Protein AF-A0AAV1PV11-F1 (afdb_monomer)

pLDDT: mean 72.03, std 19.45, range [25.53, 95.06]

Secondary structure (DSSP, 8-state):
-HHHHHHHHTT-----TTTT--TT-HHHHHHHHHHHHHTHHHHHHHHHTTS-HHHHHHTHHHHHHHHHHTT--HHHHHHHHHHHHHHHHS---HHHHHHHHHHHIIIIITHHHHHHHHHHHHHHHHHHHHHHHHHTSSS--HHHHHHHHHHHHHHHHHTTB-GGGTTT--HHHHHH----GGGBPPTTTS---HHHHHHHHH-TTS-SSHHHHHHHHHHHHHHTT-SS-TT-HHHHHHHHHHHHHHT-HHHHHHH--

Structure (mmCIF, N/CA/C/O backbone):
data_AF-A0AAV1PV11-F1
#
_entry.id   AF-A0AAV1PV11-F1
#
loop_
_atom_site.group_PDB
_atom_site.id
_atom_site.type_symbol
_atom_site.label_atom_id
_atom_site.label_alt_id
_atom_site.label_comp_id
_atom_site.label_asym_id
_atom_site.label_entity_id
_atom_site.label_seq_id
_atom_site.pdbx_PDB_ins_code
_atom_site.Cartn_x
_atom_site.Cartn_y
_atom_site.Cartn_z
_atom_site.occupancy
_atom_site.B_iso_or_equiv
_atom_site.auth_seq_id
_atom_site.auth_comp_id
_atom_site.auth_asym_id
_atom_site.auth_atom_id
_atom_site.pdbx_PDB_model_num
ATOM 1 N N . MET A 1 1 ? 2.056 8.603 19.184 1.00 69.00 1 MET A N 1
ATOM 2 C CA . MET A 1 1 ? 1.988 7.724 20.366 1.00 69.00 1 MET A CA 1
ATOM 3 C C . MET A 1 1 ? 1.292 6.406 20.030 1.00 69.00 1 MET A C 1
ATOM 5 O O . MET A 1 1 ? 2.009 5.487 19.667 1.00 69.00 1 MET A O 1
ATOM 9 N N . TYR A 1 2 ? -0.046 6.344 19.930 1.00 86.19 2 TYR A N 1
ATOM 10 C CA . TYR A 1 2 ? -0.785 5.072 19.770 1.00 86.19 2 TYR A CA 1
ATOM 11 C C . TYR A 1 2 ? -0.354 4.154 18.617 1.00 86.19 2 TYR A C 1
ATOM 13 O O . TYR A 1 2 ? -0.298 2.949 18.801 1.00 86.19 2 TYR A O 1
ATOM 21 N N . LEU A 1 3 ? -0.020 4.686 17.432 1.00 85.75 3 LEU A N 1
ATOM 22 C CA . LEU A 1 3 ? 0.396 3.834 16.305 1.00 85.75 3 LEU A CA 1
ATOM 23 C C . LEU A 1 3 ? 1.663 3.027 16.628 1.00 85.75 3 LEU A C 1
ATOM 25 O O . LEU A 1 3 ? 1.748 1.865 16.249 1.00 85.75 3 LEU A O 1
ATOM 29 N N . LYS A 1 4 ? 2.626 3.623 17.344 1.00 86.69 4 LYS A N 1
ATOM 30 C CA . LYS A 1 4 ? 3.869 2.946 17.739 1.00 86.69 4 LYS A CA 1
ATOM 31 C C . LYS A 1 4 ? 3.568 1.810 18.717 1.00 86.69 4 LYS A C 1
ATOM 33 O O . LYS A 1 4 ? 4.044 0.705 18.512 1.00 86.69 4 LYS A O 1
ATOM 38 N N . GLU A 1 5 ? 2.732 2.068 19.721 1.00 90.00 5 GLU A N 1
ATOM 39 C CA . GLU A 1 5 ? 2.307 1.061 20.705 1.00 90.00 5 GLU A CA 1
ATOM 40 C C . GLU A 1 5 ? 1.519 -0.082 20.057 1.00 90.00 5 GLU A C 1
ATOM 42 O O . GLU A 1 5 ? 1.830 -1.243 20.288 1.00 90.00 5 GLU A O 1
ATOM 47 N N . ILE A 1 6 ? 0.568 0.231 19.173 1.00 91.06 6 ILE A N 1
ATOM 48 C CA . ILE A 1 6 ? -0.184 -0.776 18.410 1.00 91.06 6 ILE A CA 1
ATOM 49 C C . ILE A 1 6 ? 0.755 -1.625 17.543 1.00 91.06 6 ILE A C 1
ATOM 51 O O . ILE A 1 6 ? 0.562 -2.831 17.431 1.00 91.06 6 ILE A O 1
ATOM 55 N N . SER A 1 7 ? 1.779 -1.015 16.942 1.00 90.06 7 SER A N 1
ATOM 56 C CA . SER A 1 7 ? 2.757 -1.746 16.124 1.00 90.06 7 SER A CA 1
ATOM 57 C C . SER A 1 7 ? 3.583 -2.708 16.969 1.00 90.06 7 SER A C 1
ATOM 59 O O . SER A 1 7 ? 3.759 -3.851 16.568 1.00 90.06 7 SER A O 1
ATOM 61 N N . LEU A 1 8 ? 4.011 -2.279 18.163 1.00 90.62 8 LEU A N 1
ATOM 62 C CA . LEU A 1 8 ? 4.695 -3.146 19.126 1.00 90.62 8 LEU A CA 1
ATOM 63 C C . LEU A 1 8 ? 3.797 -4.308 19.570 1.00 90.62 8 LEU A C 1
ATOM 65 O O . LEU A 1 8 ? 4.247 -5.445 19.580 1.00 90.62 8 LEU A O 1
ATOM 69 N N . ILE A 1 9 ? 2.518 -4.043 19.857 1.00 92.56 9 ILE A N 1
ATOM 70 C CA . ILE A 1 9 ? 1.533 -5.082 20.205 1.00 92.56 9 ILE A CA 1
ATOM 71 C C . ILE A 1 9 ? 1.375 -6.118 19.081 1.00 92.56 9 ILE A C 1
ATOM 73 O O . ILE A 1 9 ? 1.183 -7.298 19.354 1.00 92.56 9 ILE A O 1
ATOM 77 N N . LEU A 1 10 ? 1.445 -5.682 17.823 1.00 90.62 10 LEU A N 1
ATOM 78 C CA . LEU A 1 10 ? 1.333 -6.547 16.648 1.00 90.62 10 LEU A CA 1
ATOM 79 C C . LEU A 1 10 ? 2.674 -7.160 16.209 1.00 90.62 10 LEU A C 1
ATOM 81 O O . LEU A 1 10 ? 2.712 -7.813 15.169 1.00 90.62 10 LEU A O 1
ATOM 85 N N . ASN A 1 11 ? 3.763 -6.941 16.956 1.00 89.44 11 ASN A N 1
ATOM 86 C CA . ASN A 1 11 ? 5.124 -7.344 16.583 1.00 89.44 11 ASN A CA 1
ATOM 87 C C . ASN A 1 11 ? 5.547 -6.851 15.186 1.00 89.44 11 ASN A C 1
ATOM 89 O O . ASN A 1 11 ? 6.245 -7.539 14.444 1.00 89.44 11 ASN A O 1
ATOM 93 N N . LEU A 1 12 ? 5.108 -5.647 14.812 1.00 87.19 12 LEU A N 1
ATOM 94 C CA . LEU A 1 12 ? 5.463 -5.012 13.548 1.00 87.19 12 LEU A CA 1
ATOM 95 C C . LEU A 1 12 ? 6.647 -4.057 13.747 1.00 87.19 12 LEU A C 1
ATOM 97 O O . LEU A 1 12 ? 6.661 -3.300 14.727 1.00 87.19 12 LEU A O 1
ATOM 101 N N . PRO A 1 13 ? 7.617 -4.023 12.812 1.00 75.50 13 PRO A N 1
ATOM 102 C CA . PRO A 1 13 ? 8.684 -3.036 12.848 1.00 75.50 13 PRO A CA 1
ATOM 103 C C . PRO A 1 13 ? 8.057 -1.646 12.755 1.00 75.50 13 PRO A C 1
ATOM 105 O O . PRO A 1 13 ? 7.424 -1.294 11.761 1.00 75.50 13 PRO A O 1
ATOM 108 N N . ALA A 1 14 ? 8.194 -0.856 13.820 1.00 65.81 14 ALA A N 1
ATOM 109 C CA . ALA A 1 14 ? 7.583 0.461 13.909 1.00 65.81 14 ALA A CA 1
ATOM 110 C C . ALA A 1 14 ? 8.323 1.465 13.007 1.00 65.81 14 ALA A C 1
ATOM 112 O O . ALA A 1 14 ? 9.088 2.304 13.480 1.00 65.81 14 ALA A O 1
ATOM 113 N N . SER A 1 15 ? 8.087 1.398 11.700 1.00 62.81 15 SER A N 1
ATOM 114 C CA . SER A 1 15 ? 8.542 2.400 10.742 1.00 62.81 15 SER A CA 1
ATOM 115 C C . SER A 1 15 ? 7.493 3.505 10.639 1.00 62.81 15 SER A C 1
ATOM 117 O O . SER A 1 15 ? 6.356 3.255 10.237 1.00 62.81 15 SER A O 1
ATOM 119 N N . SER A 1 16 ? 7.853 4.741 10.995 1.00 57.09 16 SER A N 1
ATOM 120 C CA . SER A 1 16 ? 7.042 5.892 10.592 1.00 57.09 16 SER A CA 1
ATOM 121 C C . SER A 1 16 ? 7.419 6.250 9.157 1.00 57.09 16 SER A C 1
ATOM 123 O O . SER A 1 16 ? 8.579 6.609 8.945 1.00 57.09 16 SER A O 1
ATOM 125 N N . PRO A 1 17 ? 6.477 6.250 8.194 1.00 54.88 17 PRO A N 1
ATOM 126 C CA . PRO A 1 17 ? 6.771 6.677 6.827 1.00 54.88 17 PRO A CA 1
ATOM 127 C C . PRO A 1 17 ? 7.244 8.138 6.750 1.00 54.88 17 PRO A C 1
ATOM 129 O O . PRO A 1 17 ? 7.730 8.573 5.719 1.00 54.88 17 PRO A O 1
ATOM 132 N N . GLN A 1 18 ? 7.062 8.926 7.818 1.00 53.00 18 GLN A N 1
ATOM 133 C CA . GLN A 1 18 ? 7.240 10.377 7.799 1.00 53.00 18 GLN A CA 1
ATOM 134 C C . GLN A 1 18 ? 8.694 10.842 7.960 1.00 53.00 18 GLN A C 1
ATOM 136 O O . GLN A 1 18 ? 9.028 11.926 7.489 1.00 53.00 18 GLN A O 1
ATOM 141 N N . LYS A 1 19 ? 9.561 10.086 8.652 1.00 52.22 19 LYS A N 1
ATOM 142 C CA . LYS A 1 19 ? 10.940 10.536 8.911 1.00 52.22 19 LYS A CA 1
ATOM 143 C C . LYS A 1 19 ? 11.769 10.401 7.629 1.00 52.22 19 LYS A C 1
ATOM 145 O O . LYS A 1 19 ? 12.364 9.360 7.392 1.00 52.22 19 LYS A O 1
ATOM 150 N N . GLY A 1 20 ? 11.786 11.457 6.813 1.00 55.69 20 GLY A N 1
ATOM 151 C CA . GLY A 1 20 ? 12.582 11.532 5.582 1.00 55.69 20 GLY A CA 1
ATOM 152 C C . GLY A 1 20 ? 11.808 11.308 4.280 1.00 55.69 20 GLY A C 1
ATOM 153 O O . GLY A 1 20 ? 12.438 11.157 3.234 1.00 55.69 20 GLY A O 1
ATOM 154 N N . PHE A 1 21 ? 10.468 11.307 4.303 1.00 60.91 21 PHE A N 1
ATOM 155 C CA . PHE A 1 21 ? 9.693 11.265 3.061 1.00 60.91 21 PHE A CA 1
ATOM 156 C C . PHE A 1 21 ? 9.835 12.575 2.292 1.00 60.91 21 PHE A C 1
ATOM 158 O O . PHE A 1 21 ? 9.376 13.627 2.738 1.00 60.91 21 PHE A O 1
ATOM 165 N N . VAL A 1 22 ? 10.429 12.495 1.107 1.00 63.78 22 VAL A N 1
ATOM 166 C CA . VAL A 1 22 ? 10.532 13.618 0.186 1.00 63.78 22 VAL A CA 1
ATOM 167 C C . VAL A 1 22 ? 9.701 13.284 -1.056 1.00 63.78 22 VAL A C 1
ATOM 169 O O . VAL A 1 22 ? 10.101 12.405 -1.814 1.00 63.78 22 VAL A O 1
ATOM 172 N N . PRO A 1 23 ? 8.559 13.962 -1.299 1.00 54.72 23 PRO A N 1
ATOM 173 C CA . PRO A 1 23 ? 7.602 13.567 -2.338 1.00 54.72 23 PRO A CA 1
ATOM 174 C C . PRO A 1 23 ? 8.196 13.470 -3.745 1.00 54.72 23 PRO A C 1
ATOM 176 O O . PRO A 1 23 ? 7.763 12.645 -4.538 1.00 54.72 23 PRO A O 1
ATOM 179 N N . HIS A 1 24 ? 9.188 14.309 -4.049 1.00 59.50 24 HIS A N 1
ATOM 180 C CA . HIS A 1 24 ? 9.874 14.335 -5.341 1.00 59.50 24 HIS A CA 1
ATOM 181 C C . HIS A 1 24 ? 11.074 13.380 -5.415 1.00 59.50 24 HIS A C 1
ATOM 183 O O . HIS A 1 24 ? 11.704 13.271 -6.465 1.00 59.50 24 HIS A O 1
ATOM 189 N N . ARG A 1 25 ? 11.430 12.704 -4.313 1.00 67.94 25 ARG A N 1
ATOM 190 C CA . ARG A 1 25 ? 12.474 11.680 -4.316 1.00 67.94 25 ARG A CA 1
ATOM 191 C C . ARG A 1 25 ? 11.834 10.324 -4.493 1.00 67.94 25 ARG A C 1
ATOM 193 O O . ARG A 1 25 ? 11.106 9.821 -3.642 1.00 67.94 25 ARG A O 1
ATOM 200 N N . TRP A 1 26 ? 12.195 9.718 -5.605 1.00 71.56 26 TRP A N 1
ATOM 201 C CA . TRP A 1 26 ? 11.721 8.415 -6.005 1.00 71.56 26 TRP A CA 1
ATOM 202 C C . TRP A 1 26 ? 11.931 7.327 -4.926 1.00 71.56 26 TRP A C 1
ATOM 204 O O . TRP A 1 26 ? 10.985 6.621 -4.581 1.00 71.56 26 TRP A O 1
ATOM 214 N N . LEU A 1 27 ? 13.125 7.256 -4.317 1.00 71.88 27 LEU A N 1
ATOM 215 C CA . LEU A 1 27 ? 13.416 6.298 -3.236 1.00 71.88 27 LEU A CA 1
ATOM 216 C C . LEU A 1 27 ? 12.492 6.497 -2.030 1.00 71.88 27 LEU A C 1
ATOM 218 O O . LEU A 1 27 ? 11.957 5.533 -1.496 1.00 71.88 27 LEU A O 1
ATOM 222 N N . SER A 1 28 ? 12.209 7.749 -1.664 1.00 73.62 28 SER A N 1
ATOM 223 C CA . SER A 1 28 ? 11.275 8.052 -0.581 1.00 73.62 28 SER A CA 1
ATOM 224 C C . SER A 1 28 ? 9.852 7.573 -0.883 1.00 73.62 28 SER A C 1
ATOM 226 O O . SER A 1 28 ? 9.158 7.123 0.026 1.00 73.62 28 SER A O 1
ATOM 228 N N . ALA A 1 29 ? 9.401 7.648 -2.141 1.00 73.25 29 ALA A N 1
ATOM 229 C CA . ALA A 1 29 ? 8.115 7.092 -2.564 1.00 73.25 29 ALA A CA 1
ATOM 230 C C . ALA A 1 29 ? 8.069 5.567 -2.443 1.00 73.25 29 ALA A C 1
ATOM 232 O O . ALA A 1 29 ? 7.098 5.029 -1.905 1.00 73.25 29 ALA A O 1
ATOM 233 N N . TYR A 1 30 ? 9.120 4.887 -2.896 1.00 77.69 30 TYR A N 1
ATOM 234 C CA . TYR A 1 30 ? 9.256 3.442 -2.750 1.00 77.69 30 TYR A CA 1
ATOM 235 C C . TYR A 1 30 ? 9.236 3.018 -1.272 1.00 77.69 30 TYR A C 1
ATOM 237 O O . TYR A 1 30 ? 8.400 2.203 -0.875 1.00 77.69 30 TYR A O 1
ATOM 245 N N . ASP A 1 31 ? 10.065 3.647 -0.438 1.00 79.62 31 ASP A N 1
ATOM 246 C CA . ASP A 1 31 ? 10.155 3.358 0.997 1.00 79.62 31 ASP A CA 1
ATOM 247 C C . ASP A 1 31 ? 8.823 3.616 1.716 1.00 79.62 31 ASP A C 1
ATOM 249 O O . ASP A 1 31 ? 8.397 2.829 2.564 1.00 79.62 31 ASP A O 1
ATOM 253 N N . ALA A 1 32 ? 8.112 4.687 1.347 1.00 78.44 32 ALA A N 1
ATOM 254 C CA . ALA A 1 32 ? 6.796 4.984 1.901 1.00 78.44 32 ALA A CA 1
ATOM 255 C C . ALA A 1 32 ? 5.748 3.928 1.518 1.00 78.44 32 ALA A C 1
ATOM 257 O O . ALA A 1 32 ? 4.913 3.585 2.360 1.00 78.44 32 ALA A O 1
ATOM 258 N N . CYS A 1 33 ? 5.787 3.391 0.293 1.00 79.38 33 CYS A N 1
ATOM 259 C CA . CYS A 1 33 ? 4.908 2.294 -0.124 1.00 79.38 33 CYS A CA 1
ATOM 260 C C . CYS A 1 33 ? 5.177 1.035 0.705 1.00 79.38 33 CYS A C 1
ATOM 262 O O . CYS A 1 33 ? 4.241 0.489 1.291 1.00 79.38 33 CYS A O 1
ATOM 264 N N . MET A 1 34 ? 6.450 0.642 0.819 1.00 82.38 34 MET A N 1
ATOM 265 C CA . MET A 1 34 ? 6.896 -0.511 1.609 1.00 82.38 34 MET A CA 1
ATOM 266 C C . MET A 1 34 ? 6.464 -0.387 3.074 1.00 82.38 34 MET A C 1
ATOM 268 O O . MET A 1 34 ? 5.800 -1.275 3.614 1.00 82.38 34 MET A O 1
ATOM 272 N N . ALA A 1 35 ? 6.762 0.752 3.705 1.00 83.12 35 ALA A N 1
ATOM 273 C CA . ALA A 1 35 ? 6.392 1.015 5.092 1.00 83.12 35 ALA A CA 1
ATOM 274 C C . ALA A 1 35 ? 4.869 1.017 5.287 1.00 83.12 35 ALA A C 1
ATOM 276 O O . ALA A 1 35 ? 4.363 0.454 6.257 1.00 83.12 35 ALA A O 1
ATOM 277 N N . THR A 1 36 ? 4.114 1.616 4.361 1.00 83.69 36 THR A N 1
ATOM 278 C CA . THR A 1 36 ? 2.645 1.656 4.441 1.00 83.69 36 THR A CA 1
ATOM 279 C C . THR A 1 36 ? 2.038 0.262 4.302 1.00 83.69 36 THR A C 1
ATOM 281 O O . THR A 1 36 ? 1.116 -0.074 5.046 1.00 83.69 36 THR A O 1
ATOM 284 N N . HIS A 1 37 ? 2.562 -0.554 3.386 1.00 85.56 37 HIS A N 1
ATOM 285 C CA . HIS A 1 37 ? 2.129 -1.935 3.199 1.00 85.56 37 HIS A CA 1
ATOM 286 C C . HIS A 1 37 ? 2.400 -2.779 4.455 1.00 85.56 37 HIS A C 1
ATOM 288 O O .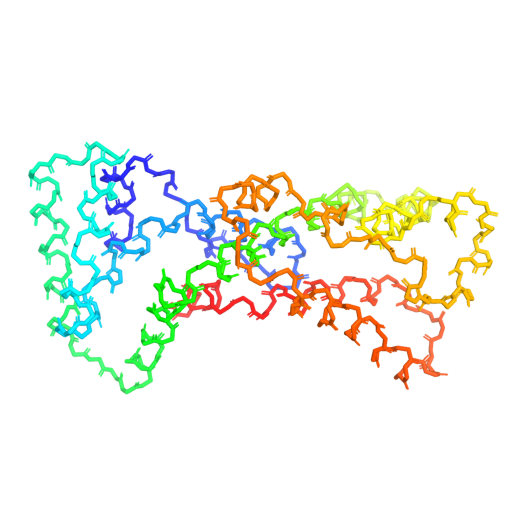 HIS A 1 37 ? 1.486 -3.422 4.970 1.00 85.56 37 HIS A O 1
ATOM 294 N N . ALA A 1 38 ? 3.609 -2.695 5.020 1.00 86.62 38 ALA A N 1
ATOM 295 C CA . ALA A 1 38 ? 3.982 -3.412 6.242 1.00 86.62 38 ALA A CA 1
ATOM 296 C C . ALA A 1 38 ? 3.147 -2.989 7.468 1.00 86.62 38 ALA A C 1
ATOM 298 O O . ALA A 1 38 ? 2.749 -3.819 8.284 1.00 86.62 38 ALA A O 1
ATOM 299 N N . MET A 1 39 ? 2.831 -1.696 7.581 1.00 87.38 39 MET A N 1
ATOM 300 C CA . MET A 1 39 ? 2.088 -1.119 8.709 1.00 87.38 39 MET A CA 1
ATOM 301 C C . MET A 1 39 ? 0.562 -1.219 8.567 1.00 87.38 39 MET A C 1
ATOM 303 O O . MET A 1 39 ? -0.174 -0.807 9.470 1.00 87.38 39 MET A O 1
ATOM 307 N N . MET A 1 40 ? 0.062 -1.775 7.461 1.00 88.50 40 MET A N 1
ATOM 308 C CA . MET A 1 40 ? -1.369 -1.909 7.177 1.00 88.50 40 MET A CA 1
ATOM 309 C C . MET A 1 40 ? -2.183 -2.525 8.337 1.00 88.50 40 MET A C 1
ATOM 311 O O . MET A 1 40 ? -3.238 -1.973 8.667 1.00 88.50 40 MET A O 1
ATOM 315 N N . PRO A 1 41 ? -1.729 -3.596 9.023 1.00 91.50 41 PRO A N 1
ATOM 316 C CA . PRO A 1 41 ? -2.465 -4.161 10.157 1.00 91.50 41 PRO A CA 1
ATOM 317 C C . PRO A 1 41 ? -2.577 -3.175 11.329 1.00 91.50 41 PRO A C 1
ATOM 319 O O . PRO A 1 41 ? -3.666 -2.965 11.864 1.00 91.50 41 PRO A O 1
ATOM 322 N N . ALA A 1 42 ? -1.486 -2.481 11.673 1.00 91.56 42 ALA A N 1
ATOM 323 C CA . ALA A 1 42 ? -1.492 -1.471 12.731 1.00 91.56 42 ALA A CA 1
ATOM 324 C C . ALA A 1 42 ? -2.432 -0.303 12.405 1.00 91.56 42 ALA A C 1
ATOM 326 O O . ALA A 1 42 ? -3.158 0.177 13.280 1.00 91.56 42 ALA A O 1
ATOM 327 N N . TYR A 1 43 ? -2.485 0.125 11.139 1.00 91.12 43 TYR A N 1
ATOM 328 C CA . TYR A 1 43 ? -3.457 1.125 10.707 1.00 91.12 43 TYR A CA 1
ATOM 329 C C . TYR A 1 43 ? -4.891 0.626 10.858 1.00 91.12 43 TYR A C 1
ATOM 331 O O . TYR A 1 43 ? -5.726 1.349 11.396 1.00 91.12 43 TYR A O 1
ATOM 339 N N . LYS A 1 44 ? -5.192 -0.609 10.456 1.00 92.50 44 LYS A N 1
ATOM 340 C CA . LYS A 1 44 ? -6.539 -1.174 10.600 1.00 92.50 44 LYS A CA 1
ATOM 341 C C . LYS A 1 44 ? -7.004 -1.243 12.056 1.00 92.50 44 LYS A C 1
ATOM 343 O O . LYS A 1 44 ? -8.180 -0.970 12.305 1.00 92.50 44 LYS A O 1
ATOM 348 N N . VAL A 1 45 ? -6.110 -1.558 12.997 1.00 93.56 45 VAL A N 1
ATOM 349 C CA . VAL A 1 45 ? -6.401 -1.551 14.443 1.00 93.56 45 VAL A CA 1
ATOM 350 C C . VAL A 1 45 ? -6.603 -0.127 14.962 1.00 93.56 45 VAL A C 1
ATOM 352 O O . VAL A 1 45 ? -7.587 0.143 15.648 1.00 93.56 45 VAL A O 1
ATOM 355 N N . LEU A 1 46 ? -5.707 0.801 14.616 1.00 92.06 46 LEU A N 1
ATOM 356 C CA . LEU A 1 46 ? -5.789 2.197 15.056 1.00 92.06 46 LEU A CA 1
ATOM 357 C C . LEU A 1 46 ? -7.067 2.874 14.548 1.00 92.06 46 LEU A C 1
ATOM 359 O O . LEU A 1 46 ? -7.739 3.589 15.291 1.00 92.06 46 LEU A O 1
ATOM 363 N N . TYR A 1 47 ? -7.378 2.683 13.265 1.00 91.88 47 TYR A N 1
ATOM 364 C CA . TYR A 1 47 ? -8.483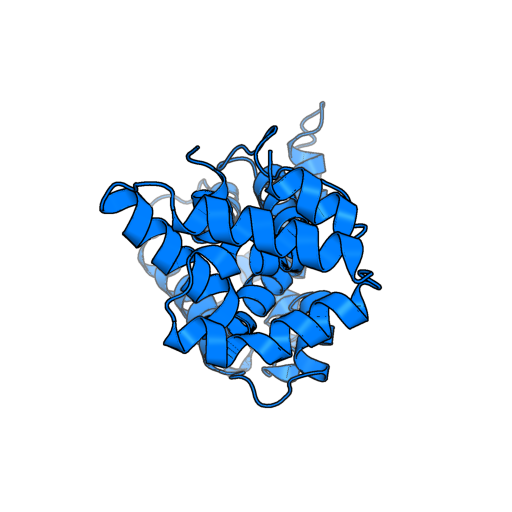 3.373 12.611 1.00 91.88 47 TYR A CA 1
ATOM 365 C C . TYR A 1 47 ? -9.850 2.749 12.889 1.00 91.88 47 TYR A C 1
ATOM 367 O O . TYR A 1 47 ? -10.857 3.415 12.667 1.00 91.88 47 TYR A O 1
ATOM 375 N N . TYR A 1 48 ? -9.896 1.548 13.471 1.00 92.62 48 TYR A N 1
ATOM 376 C CA . TYR A 1 48 ? -11.136 0.946 13.960 1.00 92.62 48 TYR A CA 1
ATOM 377 C C . TYR A 1 48 ? -11.879 1.853 14.958 1.00 92.62 48 TYR A C 1
ATOM 379 O O . TYR A 1 48 ? -13.105 1.926 14.942 1.00 92.62 48 TYR A O 1
ATOM 387 N N . GLY A 1 49 ? -11.150 2.629 15.772 1.00 90.75 49 GLY A N 1
ATOM 388 C CA . GLY A 1 49 ? -11.749 3.579 16.717 1.00 90.75 49 GLY A CA 1
ATOM 389 C C . GLY A 1 49 ? -12.620 4.658 16.060 1.00 90.75 49 GLY A C 1
ATOM 390 O O . GLY A 1 49 ? -13.606 5.078 16.664 1.00 90.75 49 GLY A O 1
ATOM 391 N N . TYR A 1 50 ? -12.314 5.042 14.813 1.00 89.94 50 TYR A N 1
ATOM 392 C CA . TYR A 1 50 ? -13.023 6.088 14.057 1.00 89.94 50 TYR A CA 1
ATOM 393 C C . TYR A 1 50 ? -14.175 5.569 13.191 1.00 89.94 50 TYR A C 1
ATOM 395 O O . TYR A 1 50 ? -14.829 6.364 12.517 1.00 89.94 50 TYR A O 1
ATOM 403 N N . LEU A 1 51 ? -14.395 4.255 13.159 1.00 89.94 51 LEU A N 1
ATOM 404 C CA . LEU A 1 51 ? -15.488 3.664 12.399 1.00 89.94 51 LEU A CA 1
ATOM 405 C C . LEU A 1 51 ? -16.848 4.019 13.013 1.00 89.94 51 LEU A C 1
ATOM 407 O O . LEU A 1 51 ? -16.970 4.195 14.233 1.00 89.94 51 LEU A O 1
ATOM 411 N N . SER A 1 52 ? -17.868 4.090 12.156 1.00 88.25 52 SER A N 1
ATOM 412 C CA . SER A 1 52 ? -19.262 4.182 12.591 1.00 88.25 52 SER A CA 1
ATOM 413 C C . SER A 1 52 ? -19.661 2.927 13.377 1.00 88.25 52 SER A C 1
ATOM 415 O O . SER A 1 52 ? -18.998 1.894 13.286 1.00 88.25 52 SER A O 1
ATOM 417 N N . THR A 1 53 ? -20.745 2.982 14.152 1.00 89.75 53 THR A N 1
ATOM 418 C CA . THR A 1 53 ? -21.237 1.802 14.886 1.00 89.75 53 THR A CA 1
ATOM 419 C C . THR A 1 53 ? -21.549 0.636 13.943 1.00 89.75 53 THR A C 1
ATOM 421 O O . THR A 1 53 ? -21.178 -0.496 14.240 1.00 89.75 53 THR A O 1
ATOM 424 N N . ALA A 1 54 ? -22.148 0.920 12.782 1.00 89.94 54 ALA A N 1
ATOM 425 C CA . ALA A 1 54 ? -22.445 -0.086 11.766 1.00 89.94 54 ALA A CA 1
ATOM 426 C C . ALA A 1 54 ? -21.167 -0.724 11.194 1.00 89.94 54 ALA A C 1
ATOM 428 O O . ALA A 1 54 ? -21.060 -1.945 11.121 1.00 89.94 54 ALA A O 1
ATOM 429 N N . ASP A 1 55 ? -20.159 0.090 10.864 1.00 90.50 55 ASP A N 1
ATOM 430 C CA . ASP A 1 55 ? -18.883 -0.419 10.351 1.00 90.50 55 ASP A CA 1
ATOM 431 C C . ASP A 1 55 ? -18.099 -1.191 11.418 1.00 90.50 55 ASP A C 1
ATOM 433 O O . ASP A 1 55 ? -17.415 -2.162 11.102 1.00 90.50 55 ASP A O 1
ATOM 437 N N . LYS A 1 56 ? -18.176 -0.783 12.690 1.00 91.69 56 LYS A N 1
ATOM 438 C CA . LYS A 1 56 ? -17.554 -1.532 13.791 1.00 91.69 56 LYS A CA 1
ATOM 439 C C . LYS A 1 56 ? -18.125 -2.939 13.870 1.00 91.69 56 LYS A C 1
ATOM 441 O O . LYS A 1 56 ? -17.350 -3.878 13.985 1.00 91.69 56 LYS A O 1
ATOM 446 N N . GLU A 1 57 ? -19.440 -3.089 13.747 1.00 93.44 57 GLU A N 1
ATOM 447 C CA . GLU A 1 57 ? -20.053 -4.415 13.734 1.00 93.44 57 GLU A CA 1
ATOM 448 C C . GLU A 1 57 ? -19.584 -5.237 12.529 1.00 93.44 57 GLU A C 1
ATOM 450 O O . GLU A 1 57 ? -19.086 -6.347 12.695 1.00 93.44 57 GLU A O 1
ATOM 455 N N . LEU A 1 58 ? -19.614 -4.642 11.332 1.00 92.31 58 LEU A N 1
ATOM 456 C CA . LEU A 1 58 ? -19.176 -5.292 10.095 1.00 92.31 58 LEU A CA 1
ATOM 457 C C . LEU A 1 58 ? -17.709 -5.759 10.142 1.00 92.31 58 LEU A C 1
ATOM 459 O O . LEU A 1 58 ? -17.368 -6.810 9.603 1.00 92.31 58 LEU A O 1
ATOM 463 N N . TYR A 1 59 ? -16.823 -4.979 10.766 1.00 92.31 59 TYR A N 1
ATOM 464 C CA . TYR A 1 59 ? -15.383 -5.257 10.803 1.00 92.31 59 TYR A CA 1
ATOM 465 C C . TYR A 1 59 ? -14.888 -5.854 12.126 1.00 92.31 59 TYR A C 1
ATOM 467 O O . TYR A 1 59 ? -13.669 -5.970 12.307 1.00 92.31 59 TYR A O 1
ATOM 475 N N . ARG A 1 60 ? -15.796 -6.255 13.025 1.00 93.12 60 ARG A N 1
ATOM 476 C CA . ARG A 1 60 ? -15.473 -6.892 14.309 1.00 93.12 60 ARG A CA 1
ATOM 477 C C . ARG A 1 60 ? -14.722 -8.205 14.105 1.00 93.12 60 ARG A C 1
ATOM 479 O O . ARG A 1 60 ? -13.588 -8.339 14.554 1.00 93.12 60 ARG A O 1
ATOM 486 N N . GLU A 1 61 ? -15.318 -9.149 13.385 1.00 93.31 61 GLU A N 1
ATOM 487 C CA . GLU A 1 61 ? -14.701 -10.452 13.118 1.00 93.31 61 GLU A CA 1
ATOM 488 C C . GLU A 1 61 ? -13.368 -10.317 12.346 1.00 93.31 61 GLU A C 1
ATOM 490 O O . GLU A 1 61 ? -12.364 -10.870 12.803 1.00 93.31 61 GLU A O 1
ATOM 495 N N . PRO A 1 62 ? -13.262 -9.506 11.269 1.00 92.50 62 PRO A N 1
ATOM 496 C CA . PRO A 1 62 ? -11.975 -9.233 10.624 1.00 92.50 62 PRO A CA 1
ATOM 497 C C . PRO A 1 62 ? -10.888 -8.674 11.555 1.00 92.50 62 PRO A C 1
ATOM 499 O O . PRO A 1 62 ? -9.699 -8.903 11.323 1.00 92.50 62 PRO A O 1
ATOM 502 N N . LEU A 1 63 ? -11.258 -7.901 12.582 1.00 93.81 63 LEU A N 1
ATOM 503 C CA . LEU A 1 63 ? -10.316 -7.413 13.591 1.00 93.81 63 LEU A CA 1
ATOM 504 C C . LEU A 1 63 ? -9.856 -8.547 14.525 1.00 93.81 63 LEU A C 1
ATOM 506 O O . LEU A 1 63 ? -8.661 -8.652 14.799 1.00 93.81 63 LEU A O 1
ATOM 510 N N . GLU A 1 64 ? -10.762 -9.422 14.961 1.00 93.56 64 GLU A N 1
ATOM 511 C CA . GLU A 1 64 ? -10.428 -10.572 15.816 1.00 93.56 64 GLU A CA 1
ATOM 512 C C . GLU A 1 64 ? -9.556 -11.612 15.100 1.00 93.56 64 GLU A C 1
ATOM 514 O O . GLU A 1 64 ? -8.573 -12.109 15.664 1.00 93.56 64 GLU A O 1
ATOM 519 N N . LEU A 1 65 ? -9.843 -11.889 13.825 1.00 93.25 65 LEU A N 1
ATOM 520 C CA . LEU A 1 65 ? -8.997 -12.736 12.979 1.00 93.25 65 LEU A CA 1
ATOM 521 C C . LEU A 1 65 ? -7.581 -12.164 12.858 1.00 93.25 65 LEU A C 1
ATOM 523 O O . LEU A 1 65 ? -6.598 -12.902 12.896 1.00 93.25 65 LEU A O 1
ATOM 527 N N . MET A 1 66 ? -7.457 -10.838 12.771 1.00 93.62 66 MET A N 1
ATOM 528 C CA . MET A 1 66 ? -6.158 -10.172 12.748 1.00 93.62 66 MET A CA 1
ATOM 529 C C . MET A 1 66 ? -5.424 -10.321 14.079 1.00 93.62 66 MET A C 1
ATOM 531 O O . MET A 1 66 ? -4.252 -10.684 14.079 1.00 93.62 66 MET A O 1
ATOM 535 N N . TYR A 1 67 ? -6.088 -10.102 15.214 1.00 94.88 67 TYR A N 1
ATOM 536 C CA . TYR A 1 67 ? -5.460 -10.329 16.516 1.00 94.88 67 TYR A CA 1
ATOM 537 C C . TYR A 1 67 ? -4.983 -11.766 16.694 1.00 94.88 67 TYR A C 1
ATOM 539 O O . TYR A 1 67 ? -3.908 -11.983 17.243 1.00 94.88 67 TYR A O 1
ATOM 547 N N . THR A 1 68 ? -5.736 -12.729 16.174 1.00 94.56 68 THR A N 1
ATOM 548 C CA . THR A 1 68 ? -5.335 -14.138 16.172 1.00 94.56 68 THR A CA 1
ATOM 549 C C . THR A 1 68 ? -4.113 -14.362 15.281 1.00 94.56 68 THR A C 1
ATOM 551 O O . THR A 1 68 ? -3.120 -14.910 15.744 1.00 94.56 68 THR A O 1
ATOM 554 N N . LYS A 1 69 ? -4.118 -13.844 14.044 1.00 94.12 69 LYS A N 1
ATOM 555 C CA . LYS A 1 69 ? -2.987 -13.941 13.102 1.00 94.12 69 LYS A CA 1
ATOM 556 C C . LYS A 1 69 ? -1.676 -13.379 13.666 1.00 94.12 69 LYS A C 1
ATOM 558 O O . LYS A 1 69 ? -0.613 -13.914 13.374 1.00 94.12 69 LYS A O 1
ATOM 563 N N . TYR A 1 70 ? -1.748 -12.297 14.441 1.00 94.19 70 TYR A N 1
ATOM 564 C CA . TYR A 1 70 ? -0.583 -11.641 15.045 1.00 94.19 70 TYR A CA 1
ATOM 565 C C . TYR A 1 70 ? -0.325 -12.072 16.500 1.00 94.19 70 TYR A C 1
ATOM 567 O O . TYR A 1 70 ? 0.467 -11.431 17.187 1.00 94.19 70 TYR A O 1
ATOM 575 N N . ASN A 1 71 ? -0.970 -13.146 16.977 1.00 94.44 71 ASN A N 1
ATOM 576 C CA . ASN A 1 71 ? -0.802 -13.696 18.328 1.00 94.44 71 ASN A CA 1
ATOM 577 C C . ASN A 1 71 ? -0.994 -12.659 19.454 1.00 94.44 71 ASN A C 1
ATOM 579 O O . ASN A 1 71 ? -0.310 -12.676 20.477 1.00 94.44 71 ASN A O 1
ATOM 583 N N . VAL A 1 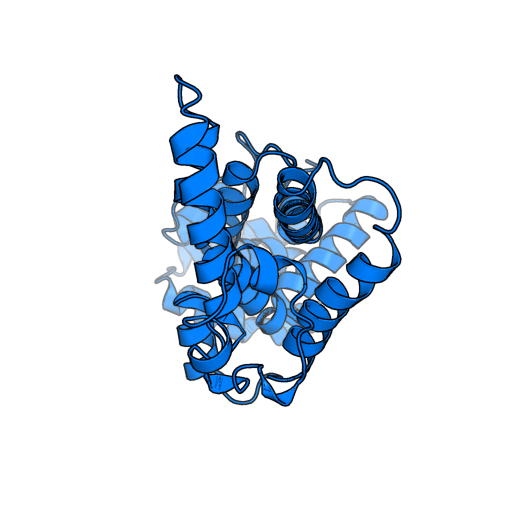72 ? -1.942 -11.738 19.275 1.00 95.06 72 VAL A N 1
ATOM 584 C CA . VAL A 1 72 ? -2.242 -10.691 20.255 1.00 95.06 72 VAL A CA 1
ATOM 585 C C . VAL A 1 72 ? -3.067 -11.280 21.398 1.00 95.06 72 VAL A C 1
ATOM 587 O O . VAL A 1 72 ? -4.213 -11.701 21.204 1.00 95.06 72 VAL A O 1
ATOM 590 N N . ASN A 1 73 ? -2.489 -11.278 22.600 1.00 93.56 73 ASN A N 1
ATOM 591 C CA . ASN A 1 73 ? -3.131 -11.778 23.816 1.00 93.56 73 ASN A CA 1
ATOM 592 C C . ASN A 1 73 ? -4.257 -10.854 24.325 1.00 93.56 73 ASN A C 1
ATOM 594 O O . ASN A 1 73 ? -4.376 -9.696 23.919 1.00 93.56 73 ASN A O 1
ATOM 598 N N . GLN A 1 74 ? -5.078 -11.358 25.251 1.00 94.06 74 GLN A N 1
ATOM 599 C CA . GLN A 1 74 ? -6.269 -10.651 25.732 1.00 94.06 74 GLN A CA 1
ATOM 600 C C . GLN A 1 74 ? -5.957 -9.312 26.421 1.00 94.06 74 GLN A C 1
ATOM 602 O O . GLN A 1 74 ? -6.692 -8.340 26.240 1.00 94.06 74 GLN A O 1
ATOM 607 N N . VAL A 1 75 ? -4.846 -9.231 27.159 1.00 95.00 75 VAL A N 1
ATOM 608 C CA . VAL A 1 75 ? -4.401 -7.995 27.827 1.00 95.00 75 VAL A CA 1
ATOM 609 C C . VAL A 1 75 ? -4.073 -6.917 26.790 1.00 95.00 75 VAL A C 1
ATOM 611 O O . VAL A 1 75 ? -4.523 -5.774 26.898 1.00 95.00 75 VAL A O 1
ATOM 614 N N . ALA A 1 76 ? -3.352 -7.283 25.733 1.00 94.06 76 ALA A N 1
ATOM 615 C CA . ALA A 1 76 ? -3.004 -6.378 24.647 1.00 94.06 76 ALA A CA 1
ATOM 616 C C . ALA A 1 76 ? -4.225 -5.981 23.794 1.00 94.06 76 ALA A C 1
ATOM 618 O O . ALA A 1 76 ? -4.330 -4.826 23.371 1.00 94.06 76 ALA A O 1
ATOM 619 N N . ARG A 1 77 ? -5.196 -6.888 23.596 1.00 94.31 77 ARG A N 1
ATOM 620 C CA . ARG A 1 77 ? -6.492 -6.558 22.967 1.00 94.31 77 ARG A CA 1
ATOM 621 C C . ARG A 1 77 ? -7.256 -5.516 23.783 1.00 94.31 77 ARG A C 1
ATOM 623 O O . ARG A 1 77 ? -7.699 -4.513 23.225 1.00 94.31 77 ARG A O 1
ATOM 630 N N . ALA A 1 78 ? -7.348 -5.702 25.102 1.00 94.25 78 ALA A N 1
ATOM 631 C CA . ALA A 1 78 ? -7.980 -4.733 25.996 1.00 94.25 78 ALA A CA 1
ATOM 632 C C . ALA A 1 78 ? -7.284 -3.364 25.924 1.00 94.25 78 ALA A C 1
ATOM 634 O O . ALA A 1 78 ? -7.949 -2.333 25.833 1.00 94.25 78 ALA A O 1
ATOM 635 N N . ARG A 1 79 ? -5.947 -3.343 25.858 1.00 94.25 79 ARG A N 1
ATOM 636 C CA . ARG A 1 79 ? -5.182 -2.100 25.689 1.00 94.25 79 ARG A CA 1
ATOM 637 C C . ARG A 1 79 ? -5.487 -1.391 24.364 1.00 94.25 79 ARG A C 1
ATOM 639 O O . ARG A 1 79 ? -5.698 -0.180 24.360 1.00 94.25 79 ARG A O 1
ATOM 646 N N . ASN A 1 80 ? -5.579 -2.130 23.257 1.00 93.25 80 ASN A N 1
ATOM 647 C CA . ASN A 1 80 ? -5.982 -1.568 21.964 1.00 93.25 80 ASN A CA 1
ATOM 648 C C . ASN A 1 80 ? -7.394 -0.972 22.003 1.00 93.25 80 ASN A C 1
ATOM 650 O O . ASN A 1 80 ? -7.621 0.095 21.430 1.00 93.25 80 ASN A O 1
ATOM 654 N N . LYS A 1 81 ? -8.327 -1.627 22.702 1.00 93.06 81 LYS A N 1
ATOM 655 C CA . LYS A 1 81 ? -9.692 -1.124 22.887 1.00 93.06 81 LYS A CA 1
ATOM 656 C C . LYS A 1 81 ? -9.699 0.227 23.607 1.00 93.06 81 LYS A C 1
ATOM 658 O O . LYS A 1 81 ? -10.356 1.151 23.137 1.00 93.06 81 LYS A O 1
ATOM 663 N N . VAL A 1 82 ? -8.894 0.382 24.663 1.00 93.69 82 VAL A N 1
ATOM 664 C CA . VAL A 1 82 ? -8.727 1.672 25.359 1.00 93.69 82 VAL A CA 1
ATOM 665 C C . VAL A 1 82 ? -8.248 2.760 24.392 1.00 93.69 82 VAL A C 1
ATOM 667 O O . VAL A 1 82 ? -8.852 3.829 24.332 1.00 93.69 82 VAL A O 1
ATOM 670 N N . PHE A 1 83 ? -7.238 2.484 23.557 1.00 92.56 83 PHE A N 1
ATOM 671 C CA . PHE A 1 83 ? -6.785 3.457 22.552 1.00 92.56 83 PHE A CA 1
ATOM 672 C C . PHE A 1 83 ? -7.894 3.846 21.573 1.00 92.56 83 PHE A C 1
ATOM 674 O O . PHE A 1 83 ? -8.037 5.016 21.225 1.00 92.56 83 PHE A O 1
ATOM 681 N N . GLN A 1 84 ? -8.680 2.877 21.108 1.00 91.81 84 GLN A N 1
ATOM 682 C CA . GLN A 1 84 ? -9.775 3.121 20.171 1.00 91.81 84 GLN A CA 1
ATOM 683 C C . GLN A 1 84 ? -10.887 3.970 20.801 1.00 91.81 84 GLN A C 1
ATOM 685 O O . GLN A 1 84 ? -11.410 4.868 20.141 1.00 91.81 84 GLN A O 1
ATOM 690 N N . GLU A 1 85 ? -11.219 3.728 22.069 1.00 90.69 85 GLU A N 1
ATOM 691 C CA . GLU A 1 85 ? -12.197 4.517 22.824 1.00 90.69 85 GLU A CA 1
ATOM 692 C C . GLU A 1 85 ? -11.717 5.952 23.056 1.00 90.69 85 GLU A C 1
ATOM 694 O O . GLU A 1 85 ? -12.467 6.898 22.808 1.00 90.69 85 GLU A O 1
ATOM 699 N N . GLU A 1 86 ? -10.454 6.137 23.448 1.00 90.12 86 GLU A N 1
ATOM 700 C CA . GLU A 1 86 ? -9.846 7.463 23.586 1.00 90.12 86 GLU A CA 1
ATOM 701 C C . GLU A 1 86 ? -9.876 8.238 22.264 1.00 90.12 86 GLU A C 1
ATOM 703 O O . GLU A 1 86 ? -10.187 9.428 22.244 1.00 90.12 86 GLU A O 1
ATOM 708 N N . LEU A 1 87 ? -9.584 7.575 21.140 1.00 85.50 87 LEU A N 1
ATOM 709 C CA . LEU A 1 87 ? -9.627 8.200 19.816 1.00 85.50 87 LEU A CA 1
ATOM 710 C C . LEU A 1 87 ? -11.049 8.575 19.394 1.00 85.50 87 LEU A C 1
ATOM 712 O O . LEU A 1 87 ? -11.225 9.615 18.765 1.00 85.50 87 LEU A O 1
ATOM 716 N N . ASN A 1 88 ? -1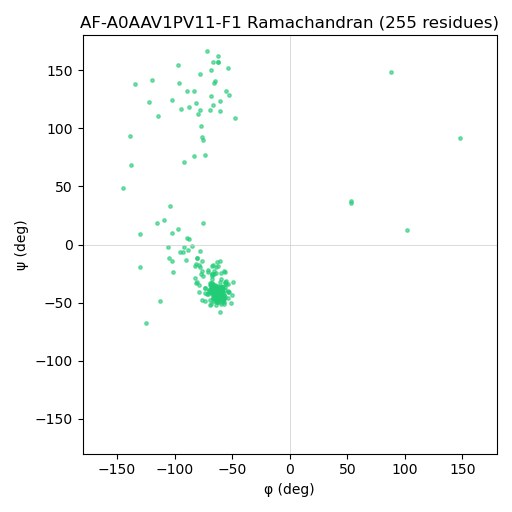2.042 7.760 19.753 1.00 83.94 88 ASN A N 1
ATOM 717 C CA . ASN A 1 88 ? -13.448 8.030 19.466 1.00 83.94 88 ASN A CA 1
ATOM 718 C C . ASN A 1 88 ? -13.989 9.226 20.270 1.00 83.94 88 ASN A C 1
ATOM 720 O O . ASN A 1 88 ? -14.827 9.973 19.776 1.00 83.94 88 ASN A O 1
ATOM 724 N N . ARG A 1 89 ? -13.497 9.430 21.500 1.00 84.62 89 ARG A N 1
ATOM 725 C CA . ARG A 1 89 ? -13.905 10.552 22.368 1.00 84.62 89 ARG A CA 1
ATOM 726 C C . ARG A 1 89 ? -13.261 11.886 21.991 1.00 84.62 89 ARG A C 1
ATOM 728 O O . ARG A 1 89 ? -13.752 12.932 22.406 1.00 84.62 89 ARG A O 1
ATOM 735 N N . LYS A 1 90 ? -12.159 11.883 21.235 1.00 81.38 90 LYS A N 1
ATOM 736 C CA . LYS A 1 90 ? -11.472 13.125 20.856 1.00 81.38 90 LYS A CA 1
ATOM 737 C C . LYS A 1 90 ? -12.344 13.962 19.921 1.00 81.38 90 LYS A C 1
ATOM 739 O O . LYS A 1 90 ? -12.655 13.546 18.805 1.00 81.38 90 LYS A O 1
ATOM 744 N N . GLY A 1 91 ? -12.668 15.177 20.367 1.00 75.69 91 GLY A N 1
ATOM 745 C CA . GLY A 1 91 ? -13.279 16.203 19.529 1.00 75.69 91 GLY A CA 1
ATOM 746 C C . GLY A 1 91 ? -12.420 16.455 18.291 1.00 75.69 91 GLY A C 1
ATOM 747 O O . GLY A 1 91 ? -11.196 16.570 18.381 1.00 75.69 91 GLY A O 1
ATOM 748 N N . MET A 1 92 ? -13.052 16.484 17.121 1.00 84.12 92 MET A N 1
ATOM 749 C CA . MET A 1 92 ? -12.351 16.566 15.845 1.00 84.12 92 MET A CA 1
ATOM 750 C C . MET A 1 92 ? -13.004 17.605 14.951 1.00 84.12 92 MET A C 1
ATOM 752 O O . MET A 1 92 ? -14.229 17.661 14.849 1.00 84.12 92 MET A O 1
ATOM 756 N N . THR A 1 93 ? -12.172 18.390 14.271 1.00 90.38 93 THR A N 1
ATOM 757 C CA . THR A 1 93 ? -12.634 19.323 13.244 1.00 90.38 93 THR A CA 1
ATOM 758 C C . THR A 1 93 ? -13.306 18.567 12.098 1.00 90.38 93 THR A C 1
ATOM 760 O O . THR A 1 93 ? -13.021 17.389 11.855 1.00 90.38 93 THR A O 1
ATOM 763 N N . LEU A 1 94 ? -14.169 19.255 11.349 1.00 87.88 94 LEU A N 1
ATOM 764 C CA . LEU A 1 94 ? -14.850 18.678 10.188 1.00 87.88 94 LEU A CA 1
ATOM 765 C C . LEU A 1 94 ? -13.847 18.133 9.156 1.00 87.88 94 LEU A C 1
ATOM 767 O O . LEU A 1 94 ? -13.964 16.996 8.702 1.00 87.88 94 LEU A O 1
ATOM 771 N N . GLN A 1 95 ? -12.784 18.891 8.875 1.00 85.69 95 GLN A N 1
ATOM 772 C CA . GLN A 1 95 ? -11.699 18.460 7.990 1.00 85.69 95 GLN A CA 1
ATOM 773 C C . GLN A 1 95 ? -10.981 17.206 8.516 1.00 85.69 95 GLN A C 1
ATOM 775 O O . GLN A 1 95 ? -10.660 16.297 7.743 1.00 85.69 95 GLN A O 1
ATOM 780 N N . GLY A 1 96 ? -10.740 17.139 9.830 1.00 86.88 96 GLY A N 1
ATOM 781 C CA . GLY A 1 96 ? -10.169 15.964 10.478 1.00 86.88 96 GLY A CA 1
ATOM 782 C C . GLY A 1 96 ? -11.057 14.736 10.289 1.00 86.88 96 GLY A C 1
ATOM 783 O O . GLY A 1 96 ? -10.566 13.691 9.857 1.00 86.88 96 GLY A O 1
ATOM 784 N N . ARG A 1 97 ? -12.366 14.881 10.521 1.00 86.06 97 ARG A N 1
ATOM 785 C CA . ARG A 1 97 ? -13.355 13.807 10.363 1.00 86.06 97 ARG A CA 1
ATOM 786 C C . ARG A 1 97 ? -13.393 13.277 8.931 1.00 86.06 97 ARG A C 1
ATOM 788 O O . ARG A 1 97 ? -13.238 12.075 8.728 1.00 86.06 97 ARG A O 1
ATOM 795 N N . GLU A 1 98 ? -13.486 14.163 7.943 1.00 87.06 98 GLU A N 1
ATOM 796 C CA . GLU A 1 98 ? -13.493 13.774 6.528 1.00 87.06 98 GLU A CA 1
ATOM 797 C C . GLU A 1 98 ? -12.200 13.069 6.113 1.00 87.06 98 GLU A C 1
ATOM 799 O O . GLU A 1 98 ? -12.213 12.080 5.378 1.00 87.06 98 GLU A O 1
ATOM 804 N N . ARG A 1 99 ? -11.055 13.513 6.636 1.00 85.25 99 ARG A N 1
ATOM 805 C CA . ARG A 1 99 ? -9.788 12.817 6.405 1.00 85.25 99 ARG A CA 1
ATOM 806 C C . ARG A 1 99 ? -9.793 11.411 6.999 1.00 85.25 99 ARG A C 1
ATOM 808 O O . ARG A 1 99 ? -9.351 10.480 6.329 1.00 85.25 99 ARG A O 1
ATOM 815 N N . LYS A 1 100 ? -10.275 11.233 8.233 1.00 87.38 100 LYS A N 1
ATOM 816 C CA . LYS A 1 100 ? -10.373 9.908 8.868 1.00 87.38 100 LYS A CA 1
ATOM 817 C C . LYS A 1 100 ? -11.321 8.988 8.108 1.00 87.38 100 LYS A C 1
ATOM 819 O O . LYS A 1 100 ? -10.962 7.833 7.893 1.00 87.38 100 LYS A O 1
ATOM 824 N N . LYS A 1 101 ? -12.451 9.513 7.631 1.00 86.94 101 LYS A N 1
ATOM 825 C CA . LYS A 1 101 ? -13.403 8.789 6.783 1.00 86.94 101 LYS A CA 1
ATOM 826 C C . LYS A 1 101 ? -12.736 8.264 5.509 1.00 86.94 101 LYS A C 1
ATOM 828 O O . LYS A 1 101 ? -12.789 7.064 5.254 1.00 86.94 101 LYS A O 1
ATOM 833 N N . ARG A 1 102 ? -12.000 9.116 4.779 1.00 86.94 102 ARG A N 1
ATOM 834 C CA . ARG A 1 102 ? -11.234 8.696 3.586 1.00 86.94 102 ARG A CA 1
ATOM 835 C C . ARG A 1 102 ? -10.205 7.608 3.891 1.00 86.94 102 ARG A C 1
ATOM 837 O O . ARG A 1 102 ? -10.043 6.678 3.106 1.00 86.94 102 ARG A O 1
ATOM 844 N N . VAL A 1 103 ? -9.514 7.699 5.030 1.00 87.50 103 VAL A N 1
ATOM 845 C CA . VAL A 1 103 ? -8.554 6.661 5.438 1.00 87.50 103 VAL A CA 1
ATOM 846 C C . VAL A 1 103 ? -9.263 5.343 5.746 1.00 87.50 103 VAL A C 1
ATOM 848 O O . VAL A 1 103 ? -8.836 4.306 5.249 1.00 87.50 103 VAL A O 1
ATOM 851 N N . CYS A 1 104 ? -10.361 5.365 6.507 1.00 89.06 104 CYS A N 1
ATOM 852 C CA . CYS A 1 104 ? -11.138 4.158 6.806 1.00 89.06 104 CYS A CA 1
ATOM 853 C C . CYS A 1 104 ? -11.664 3.498 5.525 1.00 89.06 104 CYS A C 1
ATOM 855 O O . CYS A 1 104 ? -11.570 2.281 5.383 1.00 89.06 104 CYS A O 1
ATOM 857 N N . GLN A 1 105 ? -12.104 4.304 4.556 1.00 86.25 105 GLN A N 1
ATOM 858 C CA . GLN A 1 105 ? -12.507 3.827 3.238 1.00 86.25 105 GLN A CA 1
ATOM 859 C C . GLN A 1 105 ? -11.392 3.077 2.516 1.00 86.25 105 GLN A C 1
ATOM 861 O O . GLN A 1 105 ? -11.609 1.949 2.081 1.00 86.25 105 GLN A O 1
ATOM 866 N N . LYS A 1 106 ? -10.178 3.631 2.468 1.00 84.06 106 LYS A N 1
ATOM 867 C CA . LYS A 1 106 ? -9.032 2.958 1.838 1.00 84.06 106 LYS A CA 1
ATOM 868 C C . LYS A 1 106 ? -8.573 1.703 2.581 1.00 84.06 106 LYS A C 1
ATOM 870 O O . LYS A 1 106 ? -8.182 0.736 1.935 1.00 84.06 106 LYS A O 1
ATOM 875 N N . LEU A 1 107 ? -8.621 1.713 3.913 1.00 87.06 107 LEU A N 1
ATOM 876 C CA . LEU A 1 107 ? -8.154 0.601 4.750 1.00 87.06 107 LEU A CA 1
ATOM 877 C C . LEU A 1 107 ? -9.123 -0.585 4.811 1.00 87.06 107 LEU A C 1
ATOM 879 O O . LEU A 1 107 ? -8.680 -1.685 5.138 1.00 87.06 107 LEU A O 1
ATOM 883 N N . ARG A 1 108 ? -10.424 -0.357 4.589 1.00 85.94 108 ARG A N 1
ATOM 884 C CA . ARG A 1 108 ? -11.480 -1.359 4.801 1.00 85.94 108 ARG A CA 1
ATOM 885 C C . ARG A 1 108 ? -12.331 -1.576 3.550 1.00 85.94 108 ARG A C 1
ATOM 887 O O . ARG A 1 108 ? -12.219 -2.623 2.926 1.00 85.94 108 ARG A O 1
ATOM 894 N N . HIS A 1 109 ? -13.115 -0.579 3.138 1.00 82.81 109 HIS A N 1
ATOM 895 C CA . HIS A 1 109 ? -14.050 -0.718 2.009 1.00 82.81 109 HIS A CA 1
ATOM 896 C C . HIS A 1 109 ? -13.334 -0.967 0.672 1.00 82.81 109 HIS A C 1
ATOM 898 O O . HIS A 1 109 ? -13.785 -1.758 -0.147 1.00 82.81 109 HIS A O 1
ATOM 904 N N . GLU A 1 110 ? -12.190 -0.319 0.467 1.00 83.19 110 GLU A N 1
ATOM 905 C CA . GLU A 1 110 ? -11.366 -0.448 -0.737 1.00 83.19 110 GLU A CA 1
ATOM 906 C C . GLU A 1 110 ? -10.064 -1.207 -0.459 1.00 83.19 110 GLU A C 1
ATOM 908 O O . GLU A 1 110 ? -9.100 -1.072 -1.211 1.00 83.19 110 GLU A O 1
ATOM 913 N N . GLU A 1 111 ? -10.013 -1.997 0.620 1.00 82.50 111 GLU A N 1
ATOM 914 C CA . GLU A 1 111 ? -8.792 -2.661 1.082 1.00 82.50 111 GLU A CA 1
ATOM 915 C C . GLU A 1 111 ? -8.100 -3.424 -0.048 1.00 82.50 111 GLU A C 1
ATOM 917 O O . GLU A 1 111 ? -6.908 -3.244 -0.282 1.00 82.50 111 GLU A O 1
ATOM 922 N N . THR A 1 112 ? -8.853 -4.254 -0.769 1.00 78.94 112 THR A N 1
ATOM 923 C CA . THR A 1 112 ? -8.296 -5.112 -1.815 1.00 78.94 112 THR A CA 1
ATOM 924 C C . THR A 1 112 ? -7.639 -4.291 -2.923 1.00 78.94 112 THR A C 1
ATOM 926 O O . THR A 1 112 ? -6.534 -4.602 -3.361 1.00 78.94 112 THR A O 1
ATOM 929 N N . THR A 1 113 ? -8.291 -3.203 -3.337 1.00 77.19 113 THR A N 1
ATOM 930 C CA . THR A 1 113 ? -7.758 -2.270 -4.335 1.00 77.19 113 THR A CA 1
ATOM 931 C C . THR A 1 113 ? -6.523 -1.546 -3.807 1.00 77.19 113 THR A C 1
ATOM 933 O O . THR A 1 113 ? -5.536 -1.421 -4.525 1.00 77.19 113 THR A O 1
ATOM 936 N N . THR A 1 114 ? -6.558 -1.095 -2.555 1.00 80.12 114 THR A N 1
ATOM 937 C CA . THR A 1 114 ? -5.450 -0.393 -1.901 1.00 80.12 114 THR A CA 1
ATOM 938 C C . THR A 1 114 ? -4.211 -1.277 -1.770 1.00 80.12 114 THR A C 1
ATOM 940 O O . THR A 1 114 ? -3.114 -0.834 -2.101 1.00 80.12 114 THR A O 1
ATOM 943 N N . VAL A 1 115 ? -4.371 -2.521 -1.304 1.00 80.62 115 VAL A N 1
ATOM 944 C CA . VAL A 1 115 ? -3.266 -3.480 -1.165 1.00 80.62 115 VAL A CA 1
ATOM 945 C C . VAL A 1 115 ? -2.675 -3.779 -2.534 1.00 80.62 115 VAL A C 1
ATOM 947 O O . VAL A 1 115 ? -1.479 -3.591 -2.713 1.00 80.62 115 VAL A O 1
ATOM 950 N N . LEU A 1 116 ? -3.508 -4.109 -3.526 1.00 76.12 116 LEU A N 1
ATOM 951 C CA . LEU A 1 116 ? -3.042 -4.357 -4.889 1.00 76.12 116 LEU A CA 1
ATOM 952 C C . LEU A 1 116 ? -2.271 -3.159 -5.466 1.00 76.12 116 LEU A C 1
ATOM 954 O O . LEU A 1 116 ? -1.221 -3.342 -6.073 1.00 76.12 116 LEU A O 1
ATOM 958 N N . GLN A 1 117 ? -2.760 -1.932 -5.263 1.00 73.94 117 GLN A N 1
ATOM 959 C CA . GLN A 1 117 ? -2.062 -0.723 -5.705 1.00 73.94 117 GLN A CA 1
ATOM 960 C C . GLN A 1 117 ? -0.700 -0.566 -5.029 1.00 73.94 117 GLN A C 1
ATOM 962 O O . GLN A 1 117 ? 0.278 -0.296 -5.719 1.00 73.94 117 GLN A O 1
ATOM 967 N N . LEU A 1 118 ? -0.618 -0.750 -3.708 1.00 76.94 118 LEU A N 1
ATOM 968 C CA . LEU A 1 118 ? 0.655 -0.704 -2.989 1.00 76.94 118 LEU A CA 1
ATOM 969 C C . LEU A 1 118 ? 1.615 -1.784 -3.492 1.00 76.94 118 LEU A C 1
ATOM 971 O O . LEU A 1 118 ? 2.767 -1.469 -3.762 1.00 76.94 118 LEU A O 1
ATOM 975 N N . SER A 1 119 ? 1.143 -3.017 -3.681 1.00 79.50 119 SER A N 1
ATOM 976 C CA . SER A 1 119 ? 1.947 -4.127 -4.200 1.00 79.50 119 SER A CA 1
ATOM 977 C C . SER A 1 119 ? 2.484 -3.856 -5.602 1.00 79.50 119 SER A C 1
ATOM 979 O O . SER A 1 119 ? 3.673 -4.056 -5.839 1.00 79.50 119 SER A O 1
ATOM 981 N N . ILE A 1 120 ? 1.649 -3.313 -6.495 1.00 70.88 120 ILE A N 1
ATOM 982 C CA . ILE A 1 120 ? 2.075 -2.887 -7.833 1.00 70.88 120 ILE A CA 1
ATOM 983 C C . ILE A 1 120 ? 3.117 -1.780 -7.738 1.00 70.88 120 ILE A C 1
ATOM 985 O O . ILE A 1 120 ? 4.135 -1.844 -8.421 1.00 70.88 120 ILE A O 1
ATOM 989 N N . TYR A 1 121 ? 2.886 -0.762 -6.903 1.00 74.38 121 TYR A N 1
ATOM 990 C CA . TYR A 1 121 ? 3.858 0.311 -6.754 1.00 74.38 121 TYR A CA 1
ATOM 991 C C . TYR A 1 121 ? 5.180 -0.222 -6.238 1.00 74.38 121 TYR A C 1
ATOM 993 O O . TYR A 1 121 ? 6.189 0.086 -6.844 1.00 74.38 121 TYR A O 1
ATOM 1001 N N . MET A 1 122 ? 5.199 -1.066 -5.210 1.00 80.88 122 MET A N 1
ATOM 1002 C CA . MET A 1 122 ? 6.438 -1.683 -4.733 1.00 80.88 122 MET A CA 1
ATOM 1003 C C . MET A 1 122 ? 7.141 -2.467 -5.856 1.00 80.88 122 MET A C 1
ATOM 1005 O O . MET A 1 122 ? 8.330 -2.267 -6.076 1.00 80.88 122 MET A O 1
ATOM 1009 N N . GLY A 1 123 ? 6.412 -3.279 -6.628 1.00 80.75 123 GLY A N 1
ATOM 1010 C CA . GLY A 1 123 ? 6.979 -4.063 -7.730 1.00 80.75 123 GLY A CA 1
ATOM 1011 C C . GLY A 1 123 ? 7.547 -3.219 -8.873 1.00 80.75 123 GLY A C 1
ATOM 1012 O O . GLY A 1 123 ? 8.696 -3.398 -9.263 1.00 80.75 123 GLY A O 1
ATOM 1013 N N . VAL A 1 124 ? 6.751 -2.282 -9.394 1.00 73.75 124 VAL A N 1
ATOM 1014 C CA . VAL A 1 124 ? 7.130 -1.422 -10.527 1.00 73.75 124 VAL A CA 1
ATOM 1015 C C . VAL A 1 124 ? 8.198 -0.421 -10.119 1.00 73.75 124 VAL A C 1
ATOM 1017 O O . VAL A 1 124 ? 9.137 -0.182 -10.872 1.00 73.75 124 VAL A O 1
ATOM 1020 N N . LEU A 1 125 ? 8.075 0.167 -8.926 1.00 76.50 125 LEU A N 1
ATOM 1021 C CA . LEU A 1 125 ? 9.088 1.073 -8.415 1.00 76.50 125 LEU A CA 1
ATOM 1022 C C . LEU A 1 125 ? 10.419 0.308 -8.262 1.00 76.50 125 LEU A C 1
ATOM 1024 O O . LEU A 1 125 ? 11.430 0.782 -8.768 1.00 76.50 125 LEU A O 1
ATOM 1028 N N . ALA A 1 126 ? 10.458 -0.897 -7.696 1.00 81.81 126 ALA A N 1
ATOM 1029 C CA . ALA A 1 126 ? 11.724 -1.622 -7.532 1.00 81.81 126 ALA A CA 1
ATOM 1030 C C . ALA A 1 126 ? 12.596 -1.694 -8.812 1.00 81.81 126 ALA A C 1
ATOM 1032 O O . ALA A 1 126 ? 13.817 -1.589 -8.702 1.00 81.81 126 ALA A O 1
ATOM 1033 N N . ILE A 1 127 ? 11.989 -1.745 -10.007 1.00 79.56 127 ILE A N 1
ATOM 1034 C CA . ILE A 1 127 ? 12.678 -1.737 -11.314 1.00 79.56 127 ILE A CA 1
ATOM 1035 C C . ILE A 1 127 ? 13.564 -0.488 -11.505 1.00 79.56 127 ILE A C 1
ATOM 1037 O O . ILE A 1 127 ? 14.659 -0.570 -12.053 1.00 79.56 127 ILE A O 1
ATOM 1041 N N . LEU A 1 128 ? 13.141 0.682 -11.015 1.00 76.81 128 LEU A N 1
ATOM 1042 C CA . LEU A 1 128 ? 13.891 1.940 -11.158 1.00 76.81 128 LEU A CA 1
ATOM 1043 C C . LEU A 1 128 ? 15.025 2.101 -10.152 1.00 76.81 128 LEU A C 1
ATOM 1045 O O . LEU A 1 128 ? 15.829 3.026 -10.292 1.00 76.81 128 LEU A O 1
ATOM 1049 N N . LYS A 1 129 ? 15.084 1.254 -9.121 1.00 79.19 129 LYS A N 1
ATOM 1050 C CA . LYS A 1 129 ? 15.994 1.449 -7.992 1.00 79.19 129 LYS A CA 1
ATOM 1051 C C . LYS A 1 129 ? 17.447 1.526 -8.444 1.00 79.19 129 LYS A C 1
ATOM 1053 O O . LYS A 1 129 ? 18.149 2.453 -8.048 1.00 79.19 129 LYS A O 1
ATOM 1058 N N . GLU A 1 130 ? 17.876 0.592 -9.288 1.00 76.94 130 GLU A N 1
ATOM 1059 C CA . GLU A 1 130 ? 19.256 0.545 -9.778 1.00 76.94 130 GLU A CA 1
ATOM 1060 C C . GLU A 1 130 ? 19.610 1.789 -10.596 1.00 76.94 130 GLU A C 1
ATOM 1062 O O . GLU A 1 130 ? 20.640 2.415 -10.352 1.00 76.94 130 GLU A O 1
ATOM 1067 N N . TYR A 1 131 ? 18.720 2.204 -11.503 1.00 76.81 131 TYR A N 1
ATOM 1068 C CA . TYR A 1 131 ? 18.908 3.414 -12.304 1.00 76.81 131 TYR A CA 1
ATOM 1069 C C . TYR A 1 131 ? 19.031 4.665 -11.428 1.00 76.81 131 TYR A C 1
ATOM 1071 O O . TYR A 1 131 ? 19.954 5.462 -11.594 1.00 76.81 131 TYR A O 1
ATOM 1079 N N . VAL A 1 132 ? 18.138 4.822 -10.445 1.00 74.69 132 VAL A N 1
ATOM 1080 C CA . VAL A 1 132 ? 18.163 5.964 -9.522 1.00 74.69 132 VAL A CA 1
ATOM 1081 C C . VAL A 1 132 ? 19.428 5.960 -8.664 1.00 74.69 132 VAL A C 1
ATOM 1083 O O . VAL A 1 132 ? 19.987 7.027 -8.431 1.00 74.69 132 VAL A O 1
ATOM 1086 N N . MET A 1 133 ? 19.920 4.795 -8.235 1.00 76.12 133 MET A N 1
ATOM 1087 C CA . MET A 1 133 ? 21.185 4.695 -7.497 1.00 76.12 133 MET A CA 1
ATOM 1088 C C . MET A 1 133 ? 22.392 5.119 -8.343 1.00 76.12 133 MET A C 1
ATOM 1090 O O . MET A 1 133 ? 23.275 5.797 -7.824 1.00 76.12 133 MET A O 1
ATOM 1094 N N . VAL A 1 134 ? 22.423 4.773 -9.635 1.00 73.62 134 VAL A N 1
ATOM 1095 C CA . VAL A 1 134 ? 23.471 5.238 -10.564 1.00 73.62 134 VAL A CA 1
ATOM 1096 C C . VAL A 1 134 ? 23.363 6.748 -10.790 1.00 73.62 134 VAL A C 1
ATOM 1098 O O . VAL A 1 134 ? 24.372 7.447 -10.748 1.00 73.62 134 VAL A O 1
ATOM 1101 N N . PHE A 1 135 ? 22.146 7.267 -10.974 1.00 71.94 135 PHE A N 1
ATOM 1102 C CA . PHE A 1 135 ? 21.890 8.696 -11.179 1.00 71.94 135 PHE A CA 1
ATOM 1103 C C . PHE A 1 135 ? 22.240 9.554 -9.960 1.00 71.94 135 PHE A C 1
ATOM 1105 O O . PHE A 1 135 ? 22.766 10.653 -10.105 1.00 71.94 135 PHE A O 1
ATOM 1112 N N . GLN A 1 136 ? 21.952 9.056 -8.758 1.00 70.44 136 GLN A N 1
ATOM 1113 C CA . GLN A 1 136 ? 22.236 9.732 -7.490 1.00 70.44 136 GLN A CA 1
ATOM 1114 C C . GLN A 1 136 ? 23.629 9.403 -6.932 1.00 70.44 136 GLN A C 1
ATOM 1116 O O . GLN A 1 136 ? 23.943 9.800 -5.808 1.00 70.44 136 GLN A O 1
ATOM 1121 N N . GLY A 1 137 ? 24.452 8.666 -7.683 1.00 70.62 137 GLY A N 1
ATOM 1122 C CA . GLY A 1 137 ? 25.821 8.350 -7.301 1.00 70.62 137 GLY A CA 1
ATOM 1123 C C . GLY A 1 137 ? 26.691 9.604 -7.179 1.00 70.62 137 GLY A C 1
ATOM 1124 O O . GLY A 1 137 ? 26.416 10.640 -7.779 1.00 70.62 137 GLY A O 1
ATOM 1125 N N . SER A 1 138 ? 27.780 9.505 -6.413 1.00 68.00 138 SER A N 1
ATOM 1126 C CA . SER A 1 138 ? 28.732 10.612 -6.221 1.00 68.00 138 SER A CA 1
ATOM 1127 C C . SER A 1 138 ? 29.453 11.033 -7.507 1.00 68.00 138 SER A C 1
ATOM 1129 O O . SER A 1 138 ? 29.982 12.140 -7.576 1.00 68.00 138 SER A O 1
ATOM 1131 N N . GLN A 1 139 ? 29.473 10.167 -8.522 1.00 73.69 139 GLN A N 1
ATOM 1132 C CA . GLN A 1 139 ? 30.015 10.447 -9.847 1.00 73.69 139 GLN A CA 1
ATOM 1133 C C . GLN A 1 139 ? 28.934 10.234 -10.906 1.00 73.69 139 GLN A C 1
ATOM 1135 O O . GLN A 1 139 ? 28.401 9.133 -11.051 1.00 73.69 139 GLN A O 1
ATOM 1140 N N . THR A 1 140 ? 28.647 11.275 -11.688 1.00 64.25 140 THR A N 1
ATOM 1141 C CA . THR A 1 140 ? 27.688 11.206 -12.794 1.00 64.25 140 THR A CA 1
ATOM 1142 C C . THR A 1 140 ? 28.316 10.482 -13.983 1.00 64.25 140 THR A C 1
ATOM 1144 O O . THR A 1 140 ? 28.979 11.079 -14.830 1.00 64.25 140 THR A O 1
ATOM 1147 N N . LEU A 1 141 ? 28.121 9.168 -14.059 1.00 74.38 141 LEU A N 1
ATOM 1148 C CA . LEU A 1 141 ? 28.604 8.346 -15.170 1.00 74.38 141 LEU A CA 1
ATOM 1149 C C . LEU A 1 141 ? 27.616 8.422 -16.343 1.00 74.38 141 LEU A C 1
ATOM 1151 O O . LEU A 1 141 ? 26.841 7.499 -16.565 1.00 74.38 141 LEU A O 1
ATOM 1155 N N . VAL A 1 142 ? 27.634 9.534 -17.088 1.00 74.19 142 VAL A N 1
ATOM 1156 C CA . VAL A 1 142 ? 26.656 9.855 -18.155 1.00 74.19 142 VAL A CA 1
ATOM 1157 C C . VAL A 1 142 ? 26.507 8.739 -19.199 1.00 74.19 142 VAL A C 1
ATOM 1159 O O . VAL A 1 142 ? 25.391 8.411 -19.587 1.00 74.19 142 VAL A O 1
ATOM 1162 N N . HIS A 1 143 ? 27.609 8.110 -19.612 1.00 74.25 143 HIS A N 1
ATOM 1163 C CA . HIS A 1 143 ? 27.578 6.978 -20.546 1.00 74.25 143 HIS A CA 1
ATOM 1164 C C . HIS A 1 143 ? 26.840 5.767 -19.948 1.00 74.25 143 HIS A C 1
ATOM 1166 O O . HIS A 1 143 ? 25.948 5.220 -20.585 1.00 74.25 143 HIS A O 1
ATOM 1172 N N . LYS A 1 144 ? 27.113 5.420 -18.680 1.00 75.75 144 LYS A N 1
ATOM 1173 C CA . LYS A 1 144 ? 26.384 4.350 -17.980 1.00 75.75 144 LYS A CA 1
ATOM 1174 C C . LYS A 1 144 ? 24.923 4.706 -17.747 1.00 75.75 144 LYS A C 1
ATOM 1176 O O . LYS A 1 144 ? 24.088 3.814 -17.749 1.00 75.75 144 LYS A O 1
ATOM 1181 N N . LEU A 1 145 ? 24.608 5.981 -17.521 1.00 73.94 145 LEU A N 1
ATOM 1182 C CA . LEU A 1 145 ? 23.226 6.432 -17.381 1.00 73.94 145 LE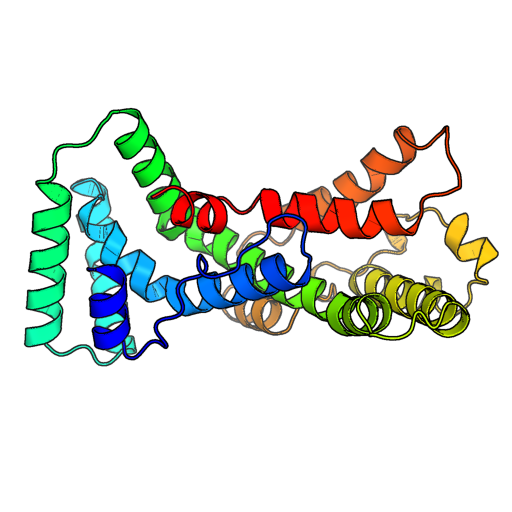U A CA 1
ATOM 1183 C C . LEU A 1 145 ? 22.439 6.204 -18.664 1.00 73.94 145 LEU A C 1
ATOM 1185 O O . LEU A 1 145 ? 21.345 5.659 -18.595 1.00 73.94 145 LEU A O 1
ATOM 1189 N N . HIS A 1 146 ? 23.011 6.555 -19.814 1.00 72.44 146 HIS A N 1
ATOM 1190 C CA . HIS A 1 146 ? 22.365 6.335 -21.102 1.00 72.44 146 HIS A CA 1
ATOM 1191 C C . HIS A 1 146 ? 22.109 4.842 -21.369 1.00 72.44 146 HIS A C 1
ATOM 1193 O O . HIS A 1 146 ? 20.994 4.466 -21.729 1.00 72.44 146 HIS A O 1
ATOM 1199 N N . ASP A 1 147 ? 23.099 3.980 -21.123 1.00 77.25 147 ASP A N 1
ATOM 1200 C CA . ASP A 1 147 ? 22.938 2.530 -21.302 1.00 77.25 147 ASP A CA 1
ATOM 1201 C C . ASP A 1 147 ? 21.877 1.967 -20.342 1.00 77.25 147 ASP A C 1
ATOM 1203 O O . ASP A 1 147 ? 20.935 1.289 -20.752 1.00 77.25 147 ASP A O 1
ATOM 1207 N N . ARG A 1 148 ? 21.946 2.350 -19.060 1.00 78.56 148 ARG A N 1
ATOM 1208 C CA . ARG A 1 148 ? 20.985 1.911 -18.037 1.00 78.56 148 ARG A CA 1
ATOM 1209 C C . ARG A 1 148 ? 19.581 2.461 -18.242 1.00 78.56 148 ARG A C 1
ATOM 1211 O O . ARG A 1 148 ? 18.625 1.851 -17.771 1.00 78.56 148 ARG A O 1
ATOM 1218 N N . GLN A 1 149 ? 19.435 3.597 -18.912 1.00 75.69 149 GLN A N 1
ATOM 1219 C CA . GLN A 1 149 ? 18.133 4.148 -19.264 1.00 75.69 149 GLN A CA 1
ATOM 1220 C C . GLN A 1 149 ? 17.431 3.280 -20.309 1.00 75.69 149 GLN A C 1
ATOM 1222 O O . GLN A 1 149 ? 16.224 3.056 -20.196 1.00 75.69 149 GLN A O 1
ATOM 1227 N N . LEU A 1 150 ? 18.173 2.788 -21.306 1.00 77.75 150 LEU A N 1
ATOM 1228 C CA . LEU A 1 150 ? 17.631 1.864 -22.296 1.00 77.75 150 LEU A CA 1
ATOM 1229 C C . LEU A 1 150 ? 17.230 0.543 -21.633 1.00 77.75 150 LEU A C 1
ATOM 1231 O O . LEU A 1 150 ? 16.090 0.118 -21.807 1.00 77.75 150 LEU A O 1
ATOM 1235 N N . ASP A 1 151 ? 18.107 -0.038 -20.810 1.00 81.69 151 ASP A N 1
ATOM 1236 C CA . ASP A 1 151 ? 17.810 -1.265 -20.056 1.00 81.69 151 ASP A CA 1
ATOM 1237 C C . ASP A 1 151 ? 16.560 -1.106 -19.181 1.00 81.69 151 ASP A C 1
ATOM 1239 O O . ASP A 1 151 ? 15.674 -1.958 -19.176 1.00 81.69 151 ASP A O 1
ATOM 1243 N N . LEU A 1 152 ? 16.449 0.023 -18.473 1.00 80.06 152 LEU A N 1
ATOM 1244 C CA . LEU A 1 152 ? 15.289 0.343 -17.648 1.00 80.06 152 LEU A CA 1
ATOM 1245 C C . LEU A 1 152 ? 14.006 0.445 -18.482 1.00 80.06 152 LEU A C 1
ATOM 1247 O O . LEU A 1 152 ? 12.950 -0.037 -18.070 1.00 80.06 152 LEU A O 1
ATOM 1251 N N . PHE A 1 153 ? 14.078 1.105 -19.637 1.00 76.12 153 PHE A N 1
ATOM 1252 C CA . PHE A 1 153 ? 12.932 1.260 -20.522 1.00 76.12 153 PHE A CA 1
ATOM 1253 C C . PHE A 1 153 ? 12.462 -0.092 -21.067 1.00 76.12 153 PHE A C 1
ATOM 1255 O O . PHE A 1 153 ? 11.262 -0.362 -21.060 1.00 76.12 153 PHE A O 1
ATOM 1262 N N . LEU A 1 154 ? 13.397 -0.955 -21.469 1.00 79.38 154 LEU A N 1
ATOM 1263 C CA . LEU A 1 154 ? 13.114 -2.318 -21.915 1.00 79.38 154 LEU A CA 1
ATOM 1264 C C . LEU A 1 154 ? 12.498 -3.163 -20.793 1.00 79.38 154 LEU A C 1
ATOM 1266 O O . LEU A 1 154 ? 11.412 -3.705 -20.978 1.00 79.38 154 LEU A O 1
ATOM 1270 N N . ALA A 1 155 ? 13.099 -3.165 -19.600 1.00 81.25 155 ALA A N 1
ATOM 1271 C CA . ALA A 1 155 ? 12.576 -3.885 -18.438 1.00 81.25 155 ALA A CA 1
ATOM 1272 C C . ALA A 1 155 ? 11.162 -3.420 -18.040 1.00 81.25 155 ALA A C 1
ATOM 1274 O O . ALA A 1 155 ? 10.318 -4.214 -17.621 1.00 81.25 155 ALA A O 1
ATOM 1275 N N . PHE A 1 156 ? 10.872 -2.123 -18.184 1.00 78.12 156 PHE A N 1
ATOM 1276 C CA . PHE A 1 156 ? 9.528 -1.599 -17.957 1.00 78.12 156 PHE A CA 1
ATOM 1277 C C . PHE A 1 156 ? 8.537 -2.049 -19.041 1.00 78.12 156 PHE A C 1
ATOM 1279 O O . PHE A 1 156 ? 7.388 -2.356 -18.721 1.00 78.12 156 PHE A O 1
ATOM 1286 N N . LEU A 1 157 ? 8.949 -2.094 -20.312 1.00 76.31 157 LEU A N 1
ATOM 1287 C CA . LEU A 1 157 ? 8.104 -2.586 -21.403 1.00 76.31 157 LEU A CA 1
ATOM 1288 C C . LEU A 1 157 ? 7.806 -4.082 -21.273 1.00 76.31 157 LEU A C 1
ATOM 1290 O O . LEU A 1 157 ? 6.649 -4.461 -21.457 1.00 76.31 157 LEU A O 1
ATOM 1294 N N . ASP A 1 158 ? 8.783 -4.895 -20.870 1.00 81.56 158 ASP A N 1
ATOM 1295 C CA . ASP A 1 158 ? 8.626 -6.339 -20.631 1.00 81.56 158 ASP A CA 1
ATOM 1296 C C . ASP A 1 158 ? 7.532 -6.652 -19.597 1.00 81.56 158 ASP A C 1
ATOM 1298 O O . ASP A 1 158 ? 6.934 -7.726 -19.609 1.00 81.56 158 ASP A O 1
ATOM 1302 N N . CYS A 1 159 ? 7.198 -5.697 -18.721 1.00 78.00 159 CYS A N 1
ATOM 1303 C CA . CYS A 1 159 ? 6.095 -5.865 -17.779 1.00 78.00 159 CYS A CA 1
ATOM 1304 C C . CYS A 1 159 ? 4.720 -5.921 -18.466 1.00 78.00 159 CYS A C 1
ATOM 1306 O O . CYS A 1 159 ? 3.776 -6.470 -17.895 1.00 78.00 159 CYS A O 1
ATOM 1308 N N . PHE A 1 160 ? 4.575 -5.326 -19.656 1.00 77.69 160 PHE A N 1
ATOM 1309 C CA . PHE A 1 160 ? 3.280 -5.091 -20.306 1.00 77.69 160 PHE A CA 1
ATOM 1310 C C . PHE A 1 160 ? 3.200 -5.558 -21.756 1.00 77.69 160 PHE A C 1
ATOM 1312 O O . PHE A 1 160 ? 2.089 -5.691 -22.264 1.00 77.69 160 PHE A O 1
ATOM 1319 N N . VAL A 1 161 ? 4.328 -5.761 -22.428 1.00 80.25 161 VAL A N 1
ATOM 1320 C CA . VAL A 1 161 ? 4.422 -6.018 -23.867 1.00 80.25 161 VAL A CA 1
ATOM 1321 C C . VAL A 1 161 ? 5.078 -7.382 -24.081 1.00 80.25 161 VAL A C 1
ATOM 1323 O O . VAL A 1 161 ? 5.972 -7.772 -23.338 1.00 80.25 161 VAL A O 1
ATOM 1326 N N . LYS A 1 162 ? 4.609 -8.142 -25.073 1.00 84.44 162 LYS A N 1
ATOM 1327 C CA . LYS A 1 162 ? 5.184 -9.454 -25.398 1.00 84.44 162 LYS A CA 1
ATOM 1328 C C . LYS A 1 162 ? 6.620 -9.294 -25.905 1.00 84.44 162 LYS A C 1
ATOM 1330 O O . LYS A 1 162 ? 6.889 -8.424 -26.733 1.00 84.44 162 LYS A O 1
ATOM 1335 N N . ALA A 1 163 ? 7.512 -10.187 -25.479 1.00 85.06 163 ALA A N 1
ATOM 1336 C CA . ALA A 1 163 ? 8.943 -10.124 -25.794 1.00 85.06 163 ALA A CA 1
ATOM 1337 C C . ALA A 1 163 ? 9.249 -10.088 -27.305 1.00 85.06 163 ALA A C 1
ATOM 1339 O O . ALA A 1 163 ? 10.188 -9.412 -27.733 1.00 85.06 163 ALA A O 1
ATOM 1340 N N . GLU A 1 164 ? 8.430 -10.762 -28.120 1.00 85.44 164 GLU A N 1
ATOM 1341 C CA . GLU A 1 164 ? 8.536 -10.800 -29.588 1.00 85.44 164 GLU A CA 1
ATOM 1342 C C . GLU A 1 164 ? 8.435 -9.418 -30.252 1.00 85.44 164 GLU A C 1
ATOM 1344 O O . GLU A 1 164 ? 8.986 -9.210 -31.329 1.00 85.44 164 GLU A O 1
ATOM 1349 N N . HIS A 1 165 ? 7.801 -8.448 -29.589 1.00 82.00 165 HIS A N 1
ATOM 1350 C CA . HIS A 1 165 ? 7.654 -7.084 -30.093 1.00 82.00 165 HIS A CA 1
ATOM 1351 C C . HIS A 1 165 ? 8.722 -6.108 -29.586 1.00 82.00 165 HIS A C 1
ATOM 1353 O O . HIS A 1 165 ? 8.742 -4.963 -30.025 1.00 82.00 165 HIS A O 1
ATOM 1359 N N . ILE A 1 166 ? 9.591 -6.530 -28.663 1.00 79.94 166 ILE A N 1
ATOM 1360 C CA . ILE A 1 166 ? 10.572 -5.656 -27.999 1.00 79.94 166 ILE A CA 1
ATOM 1361 C C . ILE A 1 166 ? 11.994 -6.037 -28.411 1.00 79.94 166 ILE A C 1
ATOM 1363 O O . ILE A 1 166 ? 12.779 -5.182 -28.814 1.00 79.94 166 ILE A O 1
ATOM 1367 N N . THR A 1 167 ? 12.310 -7.332 -28.348 1.00 73.56 167 THR A N 1
ATOM 1368 C CA . THR A 1 167 ? 13.675 -7.878 -28.481 1.00 73.56 167 THR A CA 1
ATOM 1369 C C . THR A 1 167 ? 14.331 -7.643 -29.844 1.00 73.56 167 THR A C 1
ATOM 1371 O O . THR A 1 167 ? 15.546 -7.769 -29.964 1.00 73.56 167 THR A O 1
ATOM 1374 N N . GLN A 1 168 ? 13.555 -7.268 -30.864 1.00 70.75 168 GLN A N 1
ATOM 1375 C CA . GLN A 1 168 ? 14.044 -7.034 -32.227 1.00 70.75 168 GLN A CA 1
ATOM 1376 C C . GLN A 1 168 ? 14.130 -5.547 -32.605 1.00 70.75 168 GLN A C 1
ATOM 1378 O O . GLN A 1 168 ? 14.543 -5.213 -33.716 1.00 70.75 168 GLN A O 1
ATOM 1383 N N . LEU A 1 169 ? 13.730 -4.632 -31.715 1.00 77.56 169 LEU A N 1
ATOM 1384 C CA . LEU A 1 169 ? 13.648 -3.214 -32.049 1.00 77.56 169 LEU A CA 1
ATOM 1385 C C . LEU A 1 169 ? 14.965 -2.483 -31.786 1.00 77.56 169 LEU A C 1
ATOM 1387 O O . LEU A 1 169 ? 15.540 -2.537 -30.701 1.00 77.56 169 LEU A O 1
ATOM 1391 N N . SER A 1 170 ? 15.404 -1.703 -32.775 1.00 77.81 170 SER A N 1
ATOM 1392 C CA . SER A 1 170 ? 16.489 -0.742 -32.573 1.00 77.81 170 SER A CA 1
ATOM 1393 C C . SER A 1 170 ? 16.059 0.385 -31.616 1.00 77.81 170 SER A C 1
ATOM 1395 O O . SER A 1 170 ? 14.870 0.717 -31.547 1.00 77.81 170 SER A O 1
ATOM 1397 N N . PRO A 1 171 ? 16.998 1.086 -30.951 1.00 72.94 171 PRO A N 1
ATOM 1398 C CA . PRO A 1 171 ? 16.679 2.246 -30.107 1.00 72.94 171 PRO A CA 1
ATOM 1399 C C . PRO A 1 171 ? 15.912 3.370 -30.824 1.00 72.94 171 PRO A C 1
ATOM 1401 O O . PRO A 1 171 ? 15.244 4.189 -30.190 1.00 72.94 171 PRO A O 1
ATOM 1404 N N . ARG A 1 172 ? 16.015 3.456 -32.155 1.00 74.12 172 ARG A N 1
ATOM 1405 C CA . ARG A 1 172 ? 15.216 4.385 -32.963 1.00 74.12 172 ARG A CA 1
ATOM 1406 C C . ARG A 1 172 ? 13.783 3.878 -33.126 1.00 74.12 172 ARG A C 1
ATOM 1408 O O . ARG A 1 172 ? 12.852 4.627 -32.853 1.00 74.12 172 ARG A O 1
ATOM 1415 N N . ALA A 1 173 ? 13.617 2.605 -33.476 1.00 75.06 173 ALA A N 1
ATOM 1416 C CA . ALA A 1 173 ? 12.303 1.986 -33.616 1.00 75.06 173 ALA A CA 1
ATOM 1417 C C . ALA A 1 173 ? 11.523 1.968 -32.286 1.00 75.06 173 ALA A C 1
ATOM 1419 O O . ALA A 1 173 ? 10.327 2.232 -32.277 1.00 75.06 173 ALA A O 1
ATOM 1420 N N . LEU A 1 174 ? 12.201 1.773 -31.148 1.00 73.56 174 LEU A N 1
ATOM 1421 C CA . LEU A 1 174 ? 11.595 1.863 -29.810 1.00 73.56 174 LEU A CA 1
ATOM 1422 C C . LEU A 1 174 ? 10.996 3.245 -29.509 1.00 73.56 174 LEU A C 1
ATOM 1424 O O . LEU A 1 174 ? 9.950 3.338 -28.866 1.00 73.56 174 LEU A O 1
ATOM 1428 N N . ARG A 1 175 ? 11.634 4.326 -29.980 1.00 67.88 175 ARG A N 1
ATOM 1429 C CA . ARG A 1 175 ? 11.134 5.700 -29.792 1.00 67.88 175 ARG A CA 1
ATOM 1430 C C . ARG A 1 175 ? 9.858 5.963 -30.586 1.00 67.88 175 ARG A C 1
ATOM 1432 O O . ARG A 1 175 ? 8.973 6.669 -30.105 1.00 67.88 175 ARG A O 1
ATOM 1439 N N . GLU A 1 176 ? 9.769 5.385 -31.776 1.00 77.38 176 GLU A N 1
ATOM 1440 C CA . GLU A 1 176 ? 8.656 5.565 -32.712 1.00 77.38 176 GLU A CA 1
ATOM 1441 C C . GLU A 1 176 ? 7.534 4.528 -32.497 1.00 77.38 176 GLU A C 1
ATOM 1443 O O . GLU A 1 176 ? 6.415 4.722 -32.968 1.00 77.38 176 GLU A O 1
ATOM 1448 N N . MET A 1 177 ? 7.796 3.466 -31.723 1.00 71.38 177 MET A N 1
ATOM 1449 C CA . MET A 1 177 ? 6.876 2.353 -31.482 1.00 71.38 177 MET A CA 1
ATOM 1450 C C . MET A 1 177 ? 5.506 2.831 -30.997 1.00 71.38 177 MET A C 1
ATOM 1452 O O . MET A 1 177 ? 5.403 3.569 -30.017 1.00 71.38 177 MET A O 1
ATOM 1456 N N . VAL A 1 178 ? 4.431 2.377 -31.635 1.00 75.38 178 VAL A N 1
ATOM 1457 C CA . VAL A 1 178 ? 3.051 2.593 -31.182 1.00 75.38 178 VAL A CA 1
ATOM 1458 C C . VAL A 1 178 ? 2.557 1.305 -30.534 1.00 75.38 178 VAL A C 1
ATOM 1460 O O . VAL A 1 178 ? 2.618 0.248 -31.143 1.00 75.38 178 VAL A O 1
ATOM 1463 N N . LEU A 1 179 ? 2.102 1.389 -29.279 1.00 72.75 179 LEU A N 1
ATOM 1464 C CA . LEU A 1 179 ? 1.601 0.223 -28.550 1.00 72.75 179 LEU A CA 1
ATOM 1465 C C . LEU A 1 179 ? 0.167 -0.098 -28.969 1.00 72.75 179 LEU A C 1
ATOM 1467 O O . LEU A 1 179 ? -0.764 0.643 -28.635 1.00 72.75 179 LEU A O 1
ATOM 1471 N N . GLU A 1 180 ? 0.004 -1.232 -29.637 1.00 75.94 180 GLU A N 1
ATOM 1472 C CA . GLU A 1 180 ? -1.290 -1.799 -30.005 1.00 75.94 180 GLU A CA 1
ATOM 1473 C C . GLU A 1 180 ? -1.739 -2.861 -28.997 1.00 75.94 180 GLU A C 1
ATOM 1475 O O . GLU A 1 180 ? -0.920 -3.502 -28.339 1.00 75.94 180 GLU A O 1
ATOM 1480 N N . ASP A 1 181 ? -3.052 -3.081 -28.881 1.00 71.44 181 ASP A N 1
ATOM 1481 C CA . ASP A 1 181 ? -3.609 -4.038 -27.912 1.00 71.44 181 ASP A CA 1
ATOM 1482 C C . ASP A 1 181 ? -3.103 -5.473 -28.149 1.00 71.44 181 ASP A C 1
ATOM 1484 O O . ASP A 1 181 ? -2.898 -6.215 -27.190 1.00 71.44 181 ASP A O 1
ATOM 1488 N N . ALA A 1 182 ? -2.834 -5.848 -29.405 1.00 80.75 182 ALA A N 1
ATOM 1489 C CA . ALA A 1 182 ? -2.296 -7.160 -29.770 1.00 80.75 182 ALA A CA 1
ATOM 1490 C C . ALA A 1 182 ? -0.865 -7.403 -29.252 1.00 80.75 182 ALA A C 1
ATOM 1492 O O . ALA A 1 182 ? -0.478 -8.558 -29.038 1.00 80.75 182 ALA A O 1
ATOM 1493 N N . MET A 1 183 ? -0.107 -6.326 -29.019 1.00 79.19 183 MET A N 1
ATOM 1494 C CA . MET A 1 183 ? 1.268 -6.379 -28.517 1.00 79.19 183 MET A CA 1
ATOM 1495 C C . MET A 1 183 ? 1.329 -6.555 -26.998 1.00 79.19 183 MET A C 1
ATOM 1497 O O . MET A 1 183 ? 2.379 -6.903 -26.458 1.00 79.19 183 MET A O 1
ATOM 1501 N N . LEU A 1 184 ? 0.225 -6.290 -26.294 1.00 77.75 184 LEU A N 1
ATOM 1502 C CA . LEU A 1 184 ? 0.183 -6.322 -24.839 1.00 77.75 184 LEU A CA 1
ATOM 1503 C C . LEU A 1 184 ? 0.101 -7.757 -24.310 1.00 77.75 184 LEU A C 1
ATOM 1505 O O . LEU A 1 184 ? -0.538 -8.636 -24.895 1.00 77.75 184 LEU A O 1
ATOM 1509 N N . LEU A 1 185 ? 0.716 -7.977 -23.153 1.00 73.50 185 LEU A N 1
ATOM 1510 C CA . LEU A 1 185 ? 0.574 -9.214 -22.403 1.00 73.50 185 LEU A CA 1
ATOM 1511 C C . LEU A 1 185 ? -0.878 -9.380 -21.917 1.00 73.50 185 LEU A C 1
ATOM 1513 O O . LEU A 1 185 ? -1.502 -8.415 -21.446 1.00 73.50 185 LEU A O 1
ATOM 1517 N N . PRO A 1 186 ? -1.423 -10.609 -21.957 1.00 74.25 186 PRO A N 1
ATOM 1518 C CA . PRO A 1 186 ? -2.685 -10.934 -21.308 1.00 74.25 186 PRO A CA 1
ATOM 1519 C C . PRO A 1 186 ? -2.675 -10.536 -19.831 1.00 74.25 186 PRO A C 1
ATOM 1521 O O . PRO A 1 186 ? -1.644 -10.587 -19.162 1.00 74.25 186 PRO A O 1
ATOM 1524 N N . SER A 1 187 ? -3.844 -10.220 -19.260 1.00 66.94 187 SER A N 1
ATOM 1525 C CA . SER A 1 187 ? -3.915 -9.713 -17.882 1.00 66.94 187 SER A CA 1
ATOM 1526 C C . SER A 1 187 ? -3.223 -10.578 -16.846 1.00 66.94 187 SER A C 1
ATOM 1528 O O . SER A 1 187 ? -2.684 -10.047 -15.884 1.00 66.94 187 SER A O 1
ATOM 1530 N N . ARG A 1 188 ? -3.243 -11.898 -17.034 1.00 68.12 188 ARG A N 1
ATOM 1531 C CA . ARG A 1 188 ? -2.624 -12.887 -16.144 1.00 68.12 188 ARG A CA 1
ATOM 1532 C C . ARG A 1 188 ? -1.089 -12.898 -16.191 1.00 68.12 188 ARG A C 1
ATOM 1534 O O . ARG A 1 188 ? -0.494 -13.315 -15.213 1.00 68.12 188 ARG A O 1
ATOM 1541 N N . GLU A 1 189 ? -0.496 -12.424 -17.283 1.00 72.69 189 GLU A N 1
ATOM 1542 C CA . GLU A 1 189 ? 0.947 -12.479 -17.565 1.00 72.69 189 GLU A CA 1
ATOM 1543 C C . GLU A 1 189 ? 1.657 -11.141 -17.321 1.00 72.69 189 GLU A C 1
ATOM 1545 O O . GLU A 1 189 ? 2.877 -11.110 -17.229 1.00 72.69 189 GLU A O 1
ATOM 1550 N N . VAL A 1 190 ? 0.912 -10.037 -17.169 1.00 76.69 190 VAL A N 1
ATOM 1551 C CA . VAL A 1 190 ? 1.495 -8.736 -16.808 1.00 76.69 190 VAL A CA 1
ATOM 1552 C C . VAL A 1 190 ? 2.185 -8.823 -15.452 1.00 76.69 190 VAL A C 1
ATOM 1554 O O . VAL A 1 190 ? 1.538 -9.141 -14.445 1.00 76.69 190 VAL A O 1
ATOM 1557 N N . TYR A 1 191 ? 3.474 -8.479 -15.440 1.00 76.69 191 TYR A N 1
ATOM 1558 C CA . TYR A 1 191 ? 4.257 -8.377 -14.219 1.00 76.69 191 TYR A CA 1
ATOM 1559 C C . TYR A 1 191 ? 3.774 -7.190 -13.387 1.00 76.69 191 TYR A C 1
ATOM 1561 O O . TYR A 1 191 ? 3.667 -6.055 -13.856 1.00 76.69 191 TYR A O 1
ATOM 1569 N N . VAL A 1 192 ? 3.485 -7.465 -12.122 1.00 68.44 192 VAL 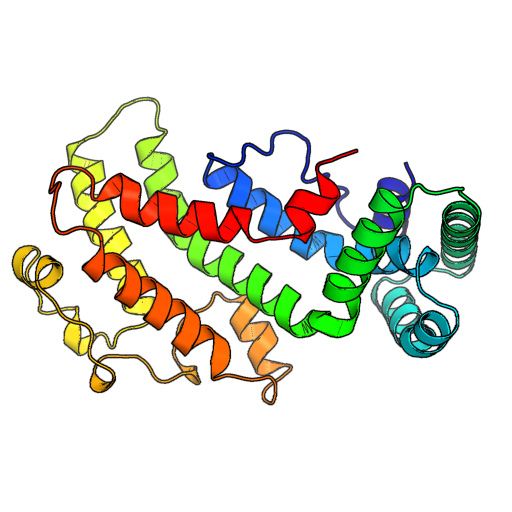A N 1
ATOM 1570 C CA . VAL A 1 192 ? 3.008 -6.477 -11.147 1.00 68.44 192 VAL A CA 1
ATOM 1571 C C . VAL A 1 192 ? 3.808 -6.519 -9.844 1.00 68.44 192 VAL A C 1
ATOM 1573 O O . VAL A 1 192 ? 3.451 -5.849 -8.878 1.00 68.44 192 VAL A O 1
ATOM 1576 N N . GLY A 1 193 ? 4.903 -7.278 -9.816 1.00 76.69 193 GLY A N 1
ATOM 1577 C CA . GLY A 1 193 ? 5.664 -7.564 -8.606 1.00 76.69 193 GLY A CA 1
ATOM 1578 C C . GLY A 1 193 ? 5.153 -8.787 -7.853 1.00 76.69 193 GLY A C 1
ATOM 1579 O O . GLY A 1 193 ? 3.954 -9.065 -7.809 1.00 76.69 193 GLY A O 1
ATOM 1580 N N . GLN A 1 194 ? 6.081 -9.476 -7.186 1.00 80.50 194 GLN A N 1
ATOM 1581 C CA . GLN A 1 194 ? 5.825 -10.713 -6.441 1.00 80.50 194 GLN A CA 1
ATOM 1582 C C . GLN A 1 194 ? 4.691 -10.581 -5.414 1.00 80.50 194 GLN A C 1
ATOM 1584 O O . GLN A 1 194 ? 3.858 -11.478 -5.285 1.00 80.50 194 GLN A O 1
ATOM 1589 N N . GLU A 1 195 ? 4.624 -9.454 -4.702 1.00 77.19 195 GLU A N 1
ATOM 1590 C CA . GLU A 1 195 ? 3.567 -9.201 -3.717 1.00 77.19 195 GLU A CA 1
ATOM 1591 C C . GLU A 1 195 ? 2.187 -9.086 -4.370 1.00 77.19 195 GLU A C 1
ATOM 1593 O O . GLU A 1 195 ? 1.193 -9.588 -3.845 1.00 77.19 195 GLU A O 1
ATOM 1598 N N . ALA A 1 196 ? 2.108 -8.465 -5.549 1.00 75.00 196 ALA A N 1
ATOM 1599 C CA . ALA A 1 196 ? 0.852 -8.338 -6.272 1.00 75.00 196 ALA A CA 1
ATOM 1600 C C . ALA A 1 196 ? 0.441 -9.681 -6.888 1.00 75.00 196 ALA A C 1
ATOM 1602 O O . ALA A 1 196 ? -0.739 -10.019 -6.858 1.00 75.00 196 ALA A O 1
ATOM 1603 N N . ASP A 1 197 ? 1.386 -10.481 -7.383 1.00 77.62 197 ASP A N 1
ATOM 1604 C CA . ASP A 1 197 ? 1.096 -11.822 -7.899 1.00 77.62 197 ASP A CA 1
ATOM 1605 C C . ASP A 1 197 ? 0.653 -12.789 -6.797 1.00 77.62 197 ASP A C 1
ATOM 1607 O O . ASP A 1 197 ? -0.338 -13.504 -6.964 1.00 77.62 197 ASP A O 1
ATOM 1611 N N . THR A 1 198 ? 1.289 -12.731 -5.625 1.00 79.19 198 THR A N 1
ATOM 1612 C CA . THR A 1 198 ? 0.854 -13.466 -4.426 1.00 79.19 198 THR A CA 1
ATOM 1613 C C . THR A 1 198 ? -0.556 -13.051 -4.008 1.00 79.19 198 THR A C 1
ATOM 1615 O O . THR A 1 198 ? -1.401 -13.882 -3.680 1.00 79.19 198 THR A O 1
ATOM 1618 N N . PHE A 1 199 ? -0.857 -11.756 -4.066 1.00 74.25 199 PHE A N 1
ATOM 1619 C CA . PHE A 1 199 ? -2.196 -11.263 -3.779 1.00 74.25 199 PHE A CA 1
ATOM 1620 C C . PHE A 1 199 ? -3.237 -11.757 -4.797 1.00 74.25 199 PHE A C 1
ATOM 1622 O O . PHE A 1 199 ? -4.355 -12.130 -4.431 1.00 74.25 199 PHE A O 1
ATOM 1629 N N . ARG A 1 200 ? -2.876 -11.785 -6.084 1.00 70.06 200 ARG A N 1
ATOM 1630 C CA . ARG A 1 200 ? -3.741 -12.250 -7.178 1.00 70.06 200 ARG A CA 1
ATOM 1631 C C . ARG A 1 200 ? -4.049 -13.738 -7.079 1.00 70.06 200 ARG A C 1
ATOM 1633 O O . ARG A 1 200 ? -5.195 -14.113 -7.323 1.00 70.06 200 ARG A O 1
ATOM 1640 N N . SER A 1 201 ? -3.070 -14.565 -6.712 1.00 74.25 201 SER A N 1
ATOM 1641 C CA . SER A 1 201 ? -3.274 -16.009 -6.545 1.00 74.25 201 SER A CA 1
ATOM 1642 C C . SER A 1 201 ? -4.231 -16.319 -5.391 1.00 74.25 201 SER A C 1
ATOM 1644 O O . SER A 1 201 ? -5.069 -17.208 -5.509 1.00 74.25 201 SER A O 1
ATOM 1646 N N . GLN A 1 202 ? -4.191 -15.521 -4.320 1.00 75.25 202 GLN A N 1
ATOM 1647 C CA . GLN A 1 202 ? -5.098 -15.645 -3.176 1.00 75.25 202 GLN A CA 1
ATOM 1648 C C . GLN A 1 202 ? -6.513 -15.101 -3.449 1.00 75.25 202 GLN A C 1
ATOM 1650 O O . GLN A 1 202 ? -7.457 -15.485 -2.758 1.00 75.25 202 GLN A O 1
ATOM 1655 N N . LYS A 1 203 ? -6.691 -14.193 -4.426 1.00 70.81 203 LYS A N 1
ATOM 1656 C CA . LYS A 1 203 ? -7.977 -13.524 -4.725 1.00 70.81 203 LYS A CA 1
ATOM 1657 C C . LYS A 1 203 ? -8.269 -13.421 -6.237 1.00 70.81 203 LYS A C 1
ATOM 1659 O O . LYS A 1 203 ? -8.339 -12.314 -6.781 1.00 70.81 203 LYS A O 1
ATOM 1664 N N . PRO A 1 204 ? -8.533 -14.545 -6.929 1.00 60.94 204 PRO A N 1
ATOM 1665 C CA . PRO A 1 204 ? -8.608 -14.600 -8.395 1.00 60.94 204 PRO A CA 1
ATOM 1666 C C . PRO A 1 204 ? -9.792 -13.844 -9.033 1.00 60.94 204 PRO A C 1
ATOM 1668 O O . PRO A 1 204 ? -9.727 -13.538 -10.230 1.00 60.94 204 PRO A O 1
ATOM 1671 N N . ASN A 1 205 ? -10.842 -13.529 -8.260 1.00 60.19 205 ASN A N 1
ATOM 1672 C CA . ASN A 1 205 ? -12.088 -12.901 -8.732 1.00 60.19 205 ASN A CA 1
ATOM 1673 C C . ASN A 1 205 ? -12.103 -11.363 -8.638 1.00 60.19 205 ASN A C 1
ATOM 1675 O O . ASN A 1 205 ? -13.042 -10.732 -9.118 1.00 60.19 205 ASN A O 1
ATOM 1679 N N . HIS A 1 206 ? -11.089 -10.731 -8.036 1.00 57.19 206 HIS A N 1
ATOM 1680 C CA . HIS A 1 206 ? -11.061 -9.272 -7.912 1.00 57.19 206 HIS A CA 1
ATOM 1681 C C . HIS A 1 206 ? -10.519 -8.619 -9.200 1.00 57.19 206 HIS A C 1
ATOM 1683 O O . HIS A 1 206 ? -9.522 -9.059 -9.769 1.00 57.19 206 HIS A O 1
ATOM 1689 N N . ALA A 1 207 ? -11.228 -7.598 -9.692 1.00 48.78 207 ALA A N 1
ATOM 1690 C CA . ALA A 1 207 ? -11.233 -7.142 -11.086 1.00 48.78 207 ALA A CA 1
ATOM 1691 C C . ALA A 1 207 ? -9.850 -6.954 -11.754 1.00 48.78 207 ALA A C 1
ATOM 1693 O O . ALA A 1 207 ? -9.156 -5.959 -11.546 1.00 48.78 207 ALA A O 1
ATOM 1694 N N . ARG A 1 208 ? -9.533 -7.866 -12.685 1.00 48.16 208 ARG A N 1
ATOM 1695 C CA . ARG A 1 208 ? -8.346 -7.870 -13.568 1.00 48.16 208 ARG A CA 1
ATOM 1696 C C . ARG A 1 208 ? -8.319 -6.723 -14.594 1.00 48.16 208 ARG A C 1
ATOM 1698 O O . ARG A 1 208 ? -7.276 -6.427 -15.162 1.00 48.16 208 ARG A O 1
ATOM 1705 N N . ALA A 1 209 ? -9.460 -6.077 -14.848 1.00 44.69 209 ALA A N 1
ATOM 1706 C CA . ALA A 1 209 ? -9.673 -5.293 -16.067 1.00 44.69 209 ALA A CA 1
ATOM 1707 C C . ALA A 1 209 ? -9.546 -3.766 -15.918 1.00 44.69 209 ALA A C 1
ATOM 1709 O O . ALA A 1 209 ? -9.294 -3.081 -16.910 1.00 44.69 209 ALA A O 1
ATOM 1710 N N . HIS A 1 210 ? -9.736 -3.204 -14.718 1.00 45.88 210 HIS A N 1
ATOM 1711 C CA . HIS A 1 210 ? -9.816 -1.744 -14.566 1.00 45.88 210 HIS A CA 1
ATOM 1712 C C . HIS A 1 210 ? -8.429 -1.082 -14.581 1.00 45.88 210 HIS A C 1
ATOM 1714 O O . HIS A 1 210 ? -8.236 -0.052 -15.225 1.00 45.88 210 HIS A O 1
ATOM 1720 N N . TRP A 1 211 ? -7.433 -1.690 -13.925 1.00 46.78 211 TRP A N 1
ATOM 1721 C CA . TRP A 1 211 ? -6.117 -1.066 -13.770 1.00 46.78 211 TRP A CA 1
ATOM 1722 C C . TRP A 1 211 ? -5.292 -1.075 -15.059 1.00 46.78 211 TRP A C 1
ATOM 1724 O O . TRP A 1 211 ? -4.743 -0.038 -15.412 1.00 46.78 211 TRP A O 1
ATOM 1734 N N . GLN A 1 212 ? -5.285 -2.175 -15.820 1.00 47.72 212 GLN A N 1
ATOM 1735 C CA . GLN A 1 212 ? -4.567 -2.242 -17.100 1.00 47.72 212 GLN A CA 1
ATOM 1736 C C . GLN A 1 212 ? -5.051 -1.176 -18.078 1.00 47.72 212 GLN A C 1
ATOM 1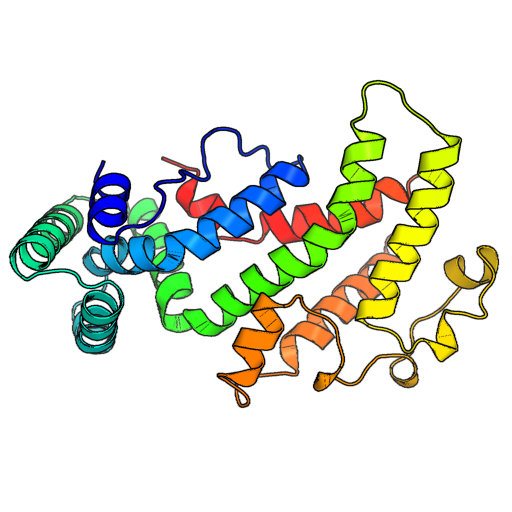738 O O . GLN A 1 212 ? -4.254 -0.441 -18.653 1.00 47.72 212 GLN A O 1
ATOM 1743 N N . ARG A 1 213 ? -6.376 -1.014 -18.190 1.00 42.78 213 ARG A N 1
ATOM 1744 C CA . ARG A 1 213 ? -6.963 0.020 -19.041 1.00 42.78 213 ARG A CA 1
ATOM 1745 C C . ARG A 1 213 ? -6.678 1.422 -18.515 1.00 42.78 213 ARG A C 1
ATOM 1747 O O . ARG A 1 213 ? -6.623 2.336 -19.322 1.00 42.78 213 ARG A O 1
ATOM 1754 N N . SER A 1 214 ? -6.526 1.635 -17.207 1.00 46.34 214 SER A N 1
ATOM 1755 C CA . SER A 1 214 ? -6.180 2.949 -16.640 1.00 46.34 214 SER A CA 1
ATOM 1756 C C . SER A 1 214 ? -4.683 3.269 -16.709 1.00 46.34 214 SER A C 1
ATOM 1758 O O . SER A 1 214 ? -4.337 4.436 -16.864 1.00 46.34 214 SER A O 1
ATOM 1760 N N . ALA A 1 215 ? -3.792 2.282 -16.594 1.00 46.84 215 ALA A N 1
ATOM 1761 C CA . ALA A 1 215 ? -2.347 2.447 -16.756 1.00 46.84 215 ALA A CA 1
ATOM 1762 C C . ALA A 1 215 ? -1.990 2.640 -18.239 1.00 46.84 215 ALA A C 1
ATOM 1764 O O . ALA A 1 215 ? -1.371 3.642 -18.590 1.00 46.84 215 ALA A O 1
ATOM 1765 N N . ALA A 1 216 ? -2.511 1.782 -19.125 1.00 40.81 216 ALA A N 1
ATOM 1766 C CA . ALA A 1 216 ? -2.355 1.915 -20.572 1.00 40.81 216 ALA A CA 1
ATOM 1767 C C . ALA A 1 216 ? -3.002 3.202 -21.117 1.00 40.81 216 ALA A C 1
ATOM 1769 O O . ALA A 1 216 ? -2.396 3.881 -21.941 1.00 40.81 216 ALA A O 1
ATOM 1770 N N . ARG A 1 217 ? -4.188 3.617 -20.627 1.00 39.62 217 ARG A N 1
ATOM 1771 C CA . ARG A 1 217 ? -4.778 4.919 -21.013 1.00 39.62 21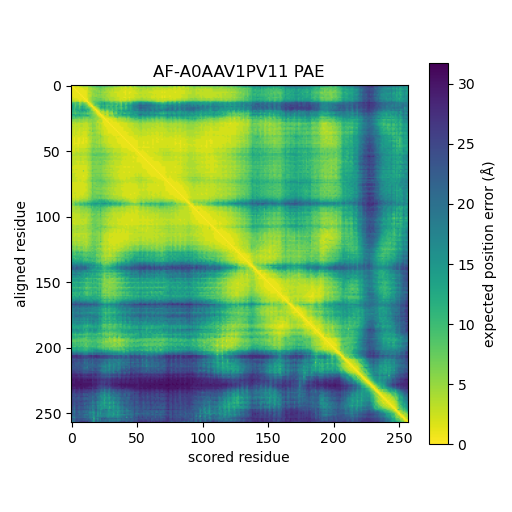7 ARG A CA 1
ATOM 1772 C C . ARG A 1 217 ? -3.974 6.111 -20.507 1.00 39.62 217 ARG A C 1
ATOM 1774 O O . ARG A 1 217 ? -3.873 7.093 -21.230 1.00 39.62 217 ARG A O 1
ATOM 1781 N N . ARG A 1 218 ? -3.376 6.043 -19.312 1.00 43.06 218 ARG A N 1
ATOM 1782 C CA . ARG A 1 218 ? -2.500 7.116 -18.804 1.00 43.06 218 ARG A CA 1
ATOM 1783 C C . ARG A 1 218 ? -1.181 7.209 -19.575 1.00 43.06 218 ARG A C 1
ATOM 1785 O O . ARG A 1 218 ? -0.713 8.319 -19.807 1.00 43.06 218 ARG A O 1
ATOM 1792 N N . LEU A 1 219 ? -0.652 6.082 -20.054 1.00 38.94 219 LEU A N 1
ATOM 1793 C CA . LEU A 1 219 ? 0.466 6.046 -21.004 1.00 38.94 219 LEU A CA 1
ATOM 1794 C C . LEU A 1 219 ? 0.068 6.614 -22.385 1.00 38.94 219 LEU A C 1
ATOM 1796 O O . LEU A 1 219 ? 0.824 7.400 -22.951 1.00 38.94 219 LEU A O 1
ATOM 1800 N N . ARG A 1 220 ? -1.139 6.309 -22.900 1.00 35.06 220 ARG A N 1
ATOM 1801 C CA . ARG A 1 220 ? -1.660 6.864 -24.173 1.00 35.06 220 ARG A CA 1
ATOM 1802 C C . ARG A 1 220 ? -1.946 8.370 -24.113 1.00 35.06 220 ARG A C 1
ATOM 1804 O O . ARG A 1 220 ? -1.593 9.086 -25.044 1.00 35.06 220 ARG A O 1
ATOM 1811 N N . LEU A 1 221 ? -2.540 8.871 -23.026 1.00 27.31 221 LEU A N 1
ATOM 1812 C CA . LEU A 1 221 ? -2.943 10.282 -22.886 1.00 27.31 221 LEU A CA 1
ATOM 1813 C C . LEU A 1 221 ? -1.760 11.267 -22.895 1.00 27.31 221 LEU A C 1
ATOM 1815 O O . LEU A 1 221 ? -1.936 12.419 -23.282 1.00 27.31 221 LEU A O 1
ATOM 1819 N N . ARG A 1 222 ? -0.543 10.837 -22.535 1.00 39.09 222 ARG A N 1
ATOM 1820 C CA . ARG A 1 222 ? 0.640 11.719 -22.535 1.00 39.09 222 ARG A CA 1
ATOM 1821 C C . ARG A 1 222 ? 1.310 11.893 -23.901 1.00 39.09 222 ARG A C 1
ATOM 1823 O O . ARG A 1 222 ? 2.002 12.892 -24.082 1.00 39.09 222 ARG A O 1
ATOM 1830 N N . ARG A 1 223 ? 1.077 11.016 -24.889 1.00 37.16 223 ARG A N 1
ATOM 1831 C CA . ARG A 1 223 ? 1.573 11.262 -26.262 1.00 37.16 223 ARG A CA 1
ATOM 1832 C C . ARG A 1 223 ? 0.881 12.450 -26.932 1.00 37.16 223 ARG A C 1
ATOM 1834 O O . ARG A 1 223 ? 1.509 13.123 -27.736 1.00 37.16 223 ARG A O 1
ATOM 1841 N N . SER A 1 224 ? -0.354 12.767 -26.537 1.00 28.59 224 SER A N 1
ATOM 1842 C CA . SER A 1 224 ? -1.086 13.914 -27.089 1.00 28.59 224 SER A CA 1
ATOM 1843 C C . SER A 1 224 ? -0.618 15.275 -26.548 1.00 28.59 224 SER A C 1
ATOM 1845 O O . SER A 1 224 ? -0.971 16.291 -27.133 1.00 28.59 224 SER A O 1
ATOM 1847 N N . PHE A 1 225 ? 0.159 15.317 -25.456 1.00 25.53 225 PHE A N 1
ATOM 1848 C CA . PHE A 1 225 ? 0.600 16.569 -24.815 1.00 25.53 225 PHE A CA 1
ATOM 1849 C C . PHE A 1 225 ? 2.075 16.930 -25.073 1.00 25.53 225 PHE A C 1
ATOM 1851 O O . PHE A 1 225 ? 2.474 18.058 -24.805 1.00 25.53 225 PHE A O 1
ATOM 1858 N N . ASN A 1 226 ? 2.881 16.018 -25.629 1.00 32.03 226 ASN A N 1
ATOM 1859 C CA . ASN A 1 226 ? 4.327 16.214 -25.827 1.00 32.03 226 ASN A CA 1
ATOM 1860 C C . ASN A 1 226 ? 4.722 16.528 -27.277 1.00 32.03 226 ASN A C 1
ATOM 1862 O O . ASN A 1 226 ? 5.815 16.185 -27.720 1.00 32.03 226 ASN A O 1
ATOM 1866 N N . GLY A 1 227 ? 3.858 17.234 -28.010 1.00 30.05 227 GLY A N 1
ATOM 1867 C CA . GLY A 1 227 ? 4.194 17.737 -29.340 1.00 30.05 227 GLY A CA 1
ATOM 1868 C C . GLY A 1 227 ? 5.358 18.737 -29.355 1.00 30.05 227 GLY A C 1
ATOM 1869 O O . GLY A 1 227 ? 5.929 18.947 -30.417 1.00 30.05 227 GLY A O 1
ATOM 1870 N N . HIS A 1 228 ? 5.735 19.355 -28.229 1.00 31.56 228 HIS A N 1
ATOM 1871 C CA . HIS A 1 228 ? 6.779 20.388 -28.171 1.00 31.56 228 HIS A CA 1
ATOM 1872 C C . HIS A 1 228 ? 7.675 20.207 -26.931 1.00 31.56 228 HIS A C 1
ATOM 1874 O O . HIS A 1 228 ? 7.334 20.685 -25.853 1.00 31.56 228 HIS A O 1
ATOM 1880 N N . ASN A 1 229 ? 8.793 19.484 -27.093 1.00 31.16 229 ASN A N 1
ATOM 1881 C CA . ASN A 1 229 ? 10.096 19.624 -26.402 1.00 31.16 229 ASN A CA 1
ATOM 1882 C C . ASN A 1 229 ? 10.794 18.261 -26.251 1.00 31.16 229 ASN A C 1
ATOM 1884 O O . ASN A 1 229 ? 10.640 17.549 -25.259 1.00 31.16 229 ASN A O 1
ATOM 1888 N N . ALA A 1 230 ? 11.624 17.930 -27.239 1.00 32.59 230 ALA A N 1
ATOM 1889 C CA . ALA A 1 230 ? 12.353 16.670 -27.380 1.00 32.59 230 ALA A CA 1
ATOM 1890 C C . ALA A 1 230 ? 13.582 16.503 -26.449 1.00 32.59 230 ALA A C 1
ATOM 1892 O O . ALA A 1 230 ? 14.427 15.651 -26.704 1.00 32.59 230 ALA A O 1
ATOM 1893 N N . HIS A 1 231 ? 13.696 17.269 -25.357 1.00 31.97 231 HIS A N 1
ATOM 1894 C CA . HIS A 1 231 ? 14.893 17.279 -24.494 1.00 31.97 231 HIS A CA 1
ATOM 1895 C C . HIS A 1 231 ? 14.686 16.777 -23.056 1.00 31.97 231 HIS A C 1
ATOM 1897 O O . HIS A 1 231 ? 15.508 17.056 -22.193 1.00 31.97 231 HIS A O 1
ATOM 1903 N N . ASN A 1 232 ? 13.615 16.036 -22.751 1.00 36.81 232 ASN A N 1
ATOM 1904 C CA . ASN A 1 232 ? 13.332 15.646 -21.359 1.00 36.81 232 ASN A CA 1
ATOM 1905 C C . ASN A 1 232 ? 12.706 14.246 -21.193 1.00 36.81 232 ASN A C 1
ATOM 1907 O O . ASN A 1 232 ? 11.732 14.071 -20.461 1.00 36.81 232 ASN A O 1
ATOM 1911 N N . GLY A 1 233 ? 13.284 13.229 -21.842 1.00 35.75 233 GLY A N 1
ATOM 1912 C CA . GLY A 1 233 ? 12.876 11.823 -21.669 1.00 35.75 233 GLY A CA 1
ATOM 1913 C C . GLY A 1 233 ? 12.942 11.341 -20.210 1.00 35.75 233 GLY A C 1
ATOM 1914 O O . GLY A 1 233 ? 12.010 10.694 -19.732 1.00 35.75 233 GLY A O 1
ATOM 1915 N N . ASP A 1 234 ? 13.971 11.763 -19.468 1.00 38.59 234 ASP A N 1
ATOM 1916 C CA . ASP A 1 234 ? 14.184 11.412 -18.053 1.00 38.59 234 ASP A CA 1
ATOM 1917 C C . ASP A 1 234 ? 13.088 11.938 -17.127 1.00 38.59 234 ASP A C 1
ATOM 1919 O O . ASP A 1 234 ? 12.642 11.259 -16.199 1.00 38.59 234 ASP A O 1
ATOM 1923 N N . ARG A 1 235 ? 12.597 13.149 -17.408 1.00 36.28 235 ARG A N 1
ATOM 1924 C CA . ARG A 1 235 ? 11.525 13.771 -16.628 1.00 36.28 235 ARG A CA 1
ATOM 1925 C C . ARG A 1 235 ? 10.206 13.031 -16.788 1.00 36.28 235 ARG A C 1
ATOM 1927 O O . ARG A 1 235 ? 9.456 12.955 -15.826 1.00 36.28 235 ARG A O 1
ATOM 1934 N N . ILE A 1 236 ? 9.913 12.452 -17.950 1.00 37.66 236 ILE A N 1
ATOM 1935 C CA . ILE A 1 236 ? 8.591 11.873 -18.234 1.00 37.66 236 ILE A CA 1
ATOM 1936 C C . ILE A 1 236 ? 8.350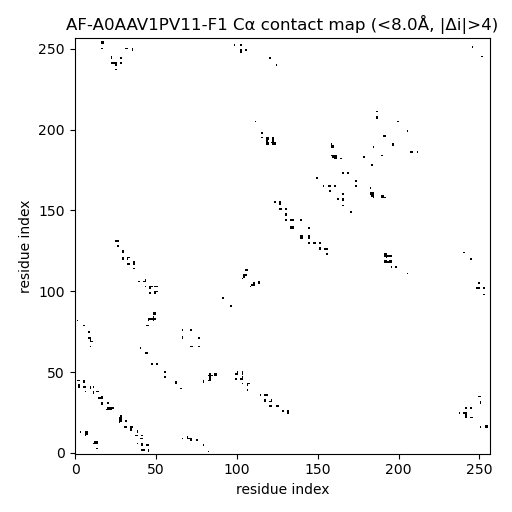 10.589 -17.431 1.00 37.66 236 ILE A C 1
ATOM 1938 O O . ILE A 1 236 ? 7.260 10.416 -16.873 1.00 37.66 236 ILE A O 1
ATOM 1942 N N . VAL A 1 237 ? 9.354 9.712 -17.334 1.00 39.22 237 VAL A N 1
ATOM 1943 C CA . VAL A 1 237 ? 9.262 8.451 -16.577 1.00 39.22 237 VAL A CA 1
ATOM 1944 C C . VAL A 1 237 ? 9.200 8.745 -15.081 1.00 39.22 237 VAL A C 1
ATOM 1946 O O . VAL A 1 237 ? 8.242 8.349 -14.413 1.00 39.22 237 VAL A O 1
ATOM 1949 N N . LEU A 1 238 ? 10.146 9.543 -14.573 1.00 40.22 238 LEU A N 1
ATOM 1950 C CA . LEU A 1 238 ? 10.186 9.942 -13.167 1.00 40.22 238 LEU A CA 1
ATOM 1951 C C . LEU A 1 238 ? 8.910 10.683 -12.752 1.00 40.22 238 LEU A C 1
ATOM 1953 O O . LEU A 1 238 ? 8.330 10.358 -11.721 1.00 40.22 238 LEU A O 1
ATOM 1957 N N . GLN A 1 239 ? 8.404 11.613 -13.562 1.00 40.94 239 GLN A N 1
ATOM 1958 C CA . GLN A 1 239 ? 7.200 12.384 -13.249 1.00 40.94 239 GLN A CA 1
ATOM 1959 C C . GLN A 1 239 ? 5.928 11.524 -13.265 1.00 40.94 239 GLN A C 1
ATOM 1961 O O . GLN A 1 239 ? 5.095 11.674 -12.377 1.00 40.94 239 GLN A O 1
ATOM 1966 N N . SER A 1 240 ? 5.797 10.568 -14.193 1.00 38.97 240 SER A N 1
ATOM 1967 C CA . SER A 1 240 ? 4.654 9.634 -14.212 1.00 38.97 240 SER A CA 1
ATOM 1968 C C . SER A 1 240 ? 4.621 8.738 -12.964 1.00 38.97 240 SER A C 1
ATOM 1970 O O . SER A 1 240 ? 3.551 8.450 -12.427 1.00 38.97 240 SER A O 1
ATOM 1972 N N . LEU A 1 241 ? 5.793 8.335 -12.464 1.00 43.12 241 LEU A N 1
ATOM 1973 C CA . LEU A 1 241 ? 5.940 7.511 -11.258 1.00 43.12 241 LEU A CA 1
ATOM 1974 C C . LEU A 1 241 ? 5.799 8.326 -9.966 1.00 43.12 241 LEU A C 1
ATOM 1976 O O . LEU A 1 241 ? 5.220 7.849 -8.992 1.00 43.12 241 LEU A O 1
ATOM 1980 N N . THR A 1 242 ? 6.265 9.575 -9.972 1.00 40.56 242 THR A N 1
ATOM 1981 C CA . THR A 1 242 ? 6.130 10.510 -8.844 1.00 40.56 242 THR A CA 1
ATOM 1982 C C . THR A 1 242 ? 4.676 10.950 -8.676 1.00 40.56 242 THR A C 1
ATOM 1984 O O . THR A 1 242 ? 4.176 11.001 -7.559 1.00 40.56 242 THR A O 1
ATOM 1987 N N . GLU A 1 243 ? 3.949 11.185 -9.771 1.00 40.75 243 GLU A N 1
ATOM 1988 C CA . GLU A 1 243 ? 2.504 11.460 -9.747 1.00 40.75 243 GLU A CA 1
ATOM 1989 C C . GLU A 1 243 ? 1.698 10.233 -9.290 1.00 40.75 243 GLU A C 1
ATOM 1991 O O . GLU A 1 243 ? 0.742 10.358 -8.521 1.00 40.75 243 GLU A O 1
ATOM 1996 N N . CYS A 1 244 ? 2.128 9.029 -9.679 1.00 38.97 244 CYS A N 1
ATOM 1997 C CA . CYS A 1 244 ? 1.595 7.779 -9.145 1.00 38.97 244 CYS A CA 1
ATOM 1998 C C . CYS A 1 244 ? 1.799 7.661 -7.622 1.00 38.97 244 CYS A C 1
ATOM 2000 O O . CYS A 1 244 ? 0.850 7.352 -6.901 1.00 38.97 244 CYS A O 1
ATOM 2002 N N . ALA A 1 245 ? 2.988 7.990 -7.112 1.00 35.44 245 ALA A N 1
ATOM 2003 C CA . ALA A 1 245 ? 3.271 8.019 -5.677 1.00 35.44 245 ALA A CA 1
ATOM 2004 C C . ALA A 1 245 ? 2.508 9.131 -4.931 1.00 35.44 245 ALA A C 1
ATOM 2006 O O . ALA A 1 245 ? 1.997 8.908 -3.833 1.00 35.44 245 ALA A O 1
ATOM 2007 N N . ALA A 1 246 ? 2.359 10.311 -5.540 1.00 35.75 246 ALA A N 1
ATOM 2008 C CA . ALA A 1 246 ? 1.587 11.430 -4.999 1.00 35.75 246 ALA A CA 1
ATOM 2009 C C . ALA A 1 246 ? 0.079 11.124 -4.914 1.00 35.75 246 ALA A C 1
ATOM 2011 O O . ALA A 1 246 ? -0.630 11.711 -4.097 1.00 35.75 246 ALA A O 1
ATOM 2012 N N . SER A 1 247 ? -0.408 10.170 -5.715 1.00 38.38 247 SER A N 1
ATOM 2013 C CA . SER A 1 247 ? -1.800 9.715 -5.697 1.00 38.38 247 SER A CA 1
ATOM 2014 C C . SER A 1 247 ? -2.141 8.757 -4.548 1.00 38.38 247 SER A C 1
ATOM 2016 O O . SER A 1 247 ? -3.317 8.438 -4.385 1.00 38.38 247 SER A O 1
ATOM 2018 N N . LEU A 1 248 ? -1.162 8.317 -3.738 1.00 42.38 248 LEU A N 1
ATOM 2019 C CA . LEU A 1 248 ? -1.364 7.425 -2.590 1.00 42.38 248 LEU A CA 1
ATOM 2020 C C . LEU A 1 248 ? -1.944 8.188 -1.386 1.00 42.38 248 LEU A C 1
ATOM 2022 O O . LEU A 1 248 ? -1.207 8.835 -0.630 1.00 42.38 248 LEU A O 1
ATOM 2026 N N . PRO A 1 249 ? -3.260 8.080 -1.117 1.00 37.44 249 PRO A N 1
ATOM 2027 C CA . PRO A 1 249 ? -3.904 8.888 -0.089 1.00 37.44 249 PRO A CA 1
ATOM 2028 C C . PRO A 1 249 ? -3.486 8.448 1.315 1.00 37.44 249 PRO A C 1
ATOM 2030 O O . PRO A 1 249 ? -3.576 9.241 2.243 1.00 37.44 249 PRO A O 1
ATOM 2033 N N . LEU A 1 250 ? -3.007 7.208 1.486 1.00 36.03 250 LEU A N 1
ATOM 2034 C CA . LEU A 1 250 ? -2.536 6.687 2.773 1.00 36.03 250 LEU A CA 1
ATOM 2035 C C . LEU A 1 250 ? -1.177 7.263 3.184 1.00 36.03 250 LEU A C 1
ATOM 2037 O O . LEU A 1 250 ? -1.007 7.592 4.358 1.00 36.03 250 LEU A O 1
ATOM 2041 N N . CYS A 1 251 ? -0.259 7.480 2.235 1.00 34.53 251 CYS A N 1
ATOM 2042 C CA . CYS A 1 251 ? 1.016 8.142 2.511 1.00 34.53 251 CYS A CA 1
ATOM 2043 C C . CYS A 1 251 ? 0.767 9.617 2.859 1.00 34.53 251 CYS A C 1
ATOM 2045 O O . CYS A 1 251 ? 1.125 10.053 3.949 1.00 34.53 251 CYS A O 1
ATOM 2047 N N . SER A 1 252 ? 0.015 10.353 2.030 1.00 33.06 252 SER A N 1
ATOM 2048 C CA . SER A 1 252 ? -0.384 11.750 2.303 1.00 33.06 252 SER A CA 1
ATOM 2049 C C . SER A 1 252 ? -1.189 11.911 3.610 1.00 33.06 252 SER A C 1
ATOM 2051 O O . SER A 1 252 ? -0.973 12.841 4.392 1.00 33.06 252 SER A O 1
ATOM 2053 N N . ALA A 1 253 ? -2.080 10.965 3.932 1.00 34.16 253 ALA A N 1
ATOM 2054 C CA . ALA A 1 253 ? -2.893 11.022 5.145 1.00 34.16 253 ALA A CA 1
ATOM 2055 C C . ALA A 1 253 ? -2.157 10.592 6.420 1.00 34.16 253 ALA A C 1
ATOM 2057 O O . ALA A 1 253 ? -2.611 10.962 7.506 1.00 34.16 253 ALA A O 1
ATOM 2058 N N . ALA A 1 254 ? -1.029 9.887 6.335 1.00 29.80 254 ALA A N 1
ATOM 2059 C CA . ALA A 1 254 ? -0.110 9.768 7.460 1.00 29.80 254 ALA A CA 1
ATOM 2060 C C . ALA A 1 254 ? 0.704 11.059 7.662 1.00 29.80 254 ALA A C 1
ATOM 2062 O O . ALA A 1 254 ? 1.047 11.349 8.798 1.00 29.80 254 ALA A O 1
ATOM 2063 N N . LEU A 1 255 ? 0.942 11.858 6.613 1.00 32.34 255 LEU A N 1
ATOM 2064 C CA . LEU A 1 255 ? 1.933 12.946 6.580 1.00 32.34 255 LEU A CA 1
ATOM 2065 C C . LEU A 1 255 ? 1.516 14.285 7.223 1.00 32.34 255 LEU A C 1
ATOM 2067 O O . LEU A 1 255 ? 2.372 14.910 7.829 1.00 32.34 255 LEU A O 1
ATOM 2071 N N . ASN A 1 256 ? 0.246 14.708 7.208 1.00 26.14 256 ASN A N 1
ATOM 2072 C CA . ASN A 1 256 ? -0.137 15.997 7.833 1.00 26.14 256 ASN A CA 1
ATOM 2073 C C . ASN A 1 256 ? -0.568 15.844 9.307 1.00 26.14 256 ASN A C 1
ATOM 2075 O O . ASN A 1 256 ? -1.766 15.895 9.586 1.00 26.14 256 ASN A O 1
ATOM 2079 N N . ARG A 1 257 ? 0.338 15.557 10.241 1.00 28.53 257 ARG A N 1
ATOM 2080 C CA . ARG A 1 257 ? 0.071 15.734 11.681 1.00 28.53 257 ARG A CA 1
ATOM 2081 C C . ARG A 1 257 ? 0.922 16.861 12.215 1.00 28.53 257 ARG A C 1
ATOM 2083 O O . ARG A 1 257 ? 2.110 16.867 11.840 1.00 28.53 257 ARG A O 1
#

Sequence (257 aa):
MYLKEISLILNLPASSPQKGFVPHRWLSAYDACMATHAMMPAYKVLYYGYLSTADKELYREPLELMYTKYNVNQVARARNKVFQEELNRKGMTLQGRERKKRVCQKLRHEETTTVLQLSIYMGVLAILKEYVMVFQGSQTLVHKLHDRQLDLFLAFLDCFVKAEHITQLSPRALREMVLEDAMLLPSREVYVGQEADTFRSQKPNHARAHWQRSAARRLRLRRSFNGHNAHNGDRIVLQSLTECAASLPLCSAALNR

Organism: Scomber scombrus (NCBI:txid13677)

Foldseek 3Di:
DQLQLLCVLLVADPDQLAPDQDLLDLVSLLSLLVNCLSSLLSLLLQLLLLDDPVVVVVCVVVNVVSCVVSVRDPVNVVVSVVNSPVVNPDDDDPVRSVLSVVSCCCSPVVVLVNNLLSLLLNALSVLCPVLVCQCPDPDNPVVVNVVVVLVSVLVNCVLWFDPVVRVPDDPVCVVVDDDDPVRTDDLLRRDRHPSNNVSCVVPVPPDSPDVSCVVVVVVVVVVVVPPDDPPPPPCVVSVVSSVSSVPNSSSVSSHDD

Mean predicted aligned error: 12.0 Å

Radius of gyration: 21.28 Å; Cα contacts (8 Å, |Δi|>4): 199; chains: 1; bounding box: 52×36×61 Å

Solvent-accessible surface area (backbone atoms only — not comparable to full-atom values): 14796 Å² total; per-residue (Å²): 112,69,66,53,55,46,15,56,60,49,74,40,85,75,64,66,58,63,85,75,56,39,80,88,37,67,67,33,42,45,53,33,36,51,37,51,62,73,42,43,66,40,48,51,59,60,49,50,27,74,46,54,74,69,53,41,61,73,45,42,62,66,48,52,56,46,34,57,76,46,70,46,49,71,69,57,50,54,52,52,50,52,54,20,51,55,57,53,69,51,88,70,54,70,70,54,48,54,51,50,50,54,50,46,40,44,63,57,82,37,27,71,60,46,51,44,50,40,26,28,46,44,32,59,46,56,67,48,48,65,52,50,51,52,67,71,37,99,58,78,51,62,71,60,49,56,56,44,48,53,53,46,52,51,59,57,43,60,28,45,34,40,63,88,77,51,82,78,55,50,82,65,52,59,73,69,58,77,92,50,81,89,48,40,45,57,77,90,70,38,61,36,31,72,64,25,50,56,50,40,72,77,44,76,84,62,78,75,64,63,59,60,56,51,54,54,46,56,60,54,60,51,66,79,71,60,85,79,70,97,83,50,74,71,55,54,60,54,49,57,52,35,52,55,52,70,66,38,64,67,62,58,67,67,55,82,118